Protein AF-A0A4Z0A922-F1 (afdb_monomer)

InterPro domains:
  IPR046341 SET domain superfamily [SSF82199] (10-261)
  IPR050600 SETD3/SETD6 methyltransferase [PTHR13271] (8-265)

Nearest PDB structures (foldseek):
  3smt-assembly1_A  TM=6.468E-01  e=1.170E-07  Homo sapiens
  6wk2-assembly1_A  TM=6.001E-01  e=6.896E-07  Homo sapiens
  6ict-assembly1_A  TM=5.843E-01  e=3.256E-06  Homo sapiens
  3n71-assembly1_A  TM=3.626E-01  e=1.901E-01  Mus musculus

Solvent-accessible surface area (backbone atoms only — not comparable to full-atom values): 19106 Å² total; per-residue (Å²): 133,85,57,68,48,60,48,72,37,78,74,49,71,42,56,47,88,65,32,52,28,46,75,65,45,40,78,80,56,70,67,57,95,54,102,77,46,80,74,69,51,20,66,40,47,51,38,50,50,43,51,48,36,49,54,95,60,92,56,72,21,82,38,93,85,51,12,76,57,57,49,71,51,76,80,62,50,85,76,25,55,59,49,42,54,56,26,46,78,68,74,66,45,51,75,64,48,52,52,52,64,72,69,47,54,70,73,47,50,53,54,40,52,53,53,50,51,49,52,53,51,44,48,55,52,46,61,67,48,44,78,78,47,63,77,77,49,96,58,54,72,61,32,47,45,54,62,57,78,58,56,90,64,93,52,83,65,58,66,52,67,39,50,46,49,58,55,52,72,60,59,59,36,81,32,84,73,45,89,53,63,85,80,42,19,39,28,38,46,67,79,61,70,74,46,46,77,27,94,70,83,42,39,35,46,80,48,65,78,85,77,66,94,80,87,71,80,63,96,79,69,60,90,58,41,46,37,31,26,23,65,40,70,46,57,68,94,60,84,61,22,27,62,88,62,53,58,26,52,62,53,33,28,58,49,62,40,44,66,80,92,74,54,72,64,38,57,75,70,48,72,47,63,39,26,46,77,45,40,69,62,50,50,55,54,39,67,74,38,99,56,27,69,59,52,52,50,50,32,38,76,71,63,57,37,58,98,91,35,77,47,66,44,69,58,72,69,77,79,74,84,125

Sequence (322 aa):
MFFIFKASITLFTLPAKAKINIKTLSLTYPSDSGKQALTLSATQLISLHLFLNRPSGEEPSPDPLFGPYISVLPRDFDSHPLTWFVRQELTLSTVMEHNLLRSMPHSVHSALSRIATRFHEDWRTVRKYMPVRVGSHETSTMARENARSHEPARDAGFPMGMAQRFSPFTLLRYDMTLTKSRGDNLSLCPVFDFANHAWTAPNMDPVNLESEGGRWRDPRGSRGELVCVSTMEGAKDEELFITYGAHANRTLFVEYGFINDVGEDDISSGVYPGEVDVHDVMEELIESCAVASWIKSTLEDEGYWGYDNTLRYVILLEAHRI

Secondary structure (DSSP, 8-state):
---EEPTT-EEEEE-GGGSEEHHHHHTTSPPPSSTT--PPPHHHHHHHHHHHH--SSSSPP--TTTHHHHHTS-S--TTSHHHHHHHHHTT---HHHHHHHHHS-HHHHHHHHHHHHHHHHHHHHHHHHHHHHTTTS---HHHHHHHHHTS--S-TTHHHHHHHHS-GGGT-EE-TT--S-GGG-EEE-TTGGGPEE-SS---EEEE-TTT-SSS---TTPPTT-EEEEESS-EETTPPPEE---S--HHHIIIIIS------HHHHHTT-S-PEEE-HHHHHHHHHTSTTHHHHHHHHHHTTSSSTT---EEE--------

Radius of gyration: 21.85 Å; Cα contacts (8 Å, |Δi|>4): 390; chains: 1; bounding box: 59×61×58 Å

Mean predicted aligned error: 10.47 Å

pLDDT: mean 76.9, std 16.89, range [33.47, 95.38]

Foldseek 3Di:
DWDKDFFFAFPDKFDLCLKQFCVNQCVVVPFDPDPDTLDAARLLSSLLVLLLQADLDQDFTPDPRCRVVSNPPDQFPVLALLLLVVCVVLVNHDPVSVVVLVPDDPLLNVVLVLVNVVLVVSVVSSVVVCVVPVVPDPRPPSSVVSSVVLDPDVDSCNVNSSCGRSLCLQQWAQQPLDPDPRRRRTIRGGPVSPAAADQPDQQKDWDDCPPDDDDDDPVPDDRRMTTMTTRGMDTPPDGGHDHSDLEAQSCCRSRNSGGDPADPCCVVVVVRQHKDQCQVVVLVVLVPDPCSVVVQVVCVVVVCDDDVHTDIDGPPPPPPDD

Structure (mmCIF, N/CA/C/O backbone):
data_AF-A0A4Z0A922-F1
#
_entry.id   AF-A0A4Z0A922-F1
#
loop_
_atom_site.group_PDB
_atom_site.id
_atom_site.type_symbol
_atom_site.label_atom_id
_atom_site.label_alt_id
_atom_site.label_comp_id
_atom_site.label_asym_id
_atom_site.label_entity_id
_atom_site.label_seq_id
_atom_site.pdbx_PDB_ins_code
_atom_site.Cartn_x
_atom_site.Cartn_y
_atom_site.Cartn_z
_atom_site.occupancy
_atom_site.B_iso_or_equiv
_atom_site.auth_seq_id
_atom_site.auth_comp_id
_atom_site.auth_asym_id
_atom_site.auth_atom_id
_atom_site.pdbx_PDB_model_num
ATOM 1 N N . MET A 1 1 ? 14.558 23.962 -26.224 1.00 50.75 1 MET A N 1
ATOM 2 C CA . MET A 1 1 ? 15.435 23.588 -25.097 1.00 50.75 1 MET A CA 1
ATOM 3 C C . MET A 1 1 ? 14.728 22.458 -24.377 1.00 50.75 1 MET A C 1
ATOM 5 O O . MET A 1 1 ? 13.695 22.712 -23.772 1.00 50.75 1 MET A O 1
ATOM 9 N N . PHE A 1 2 ? 15.173 21.217 -24.574 1.00 52.84 2 PHE A N 1
ATOM 10 C CA . PHE A 1 2 ? 14.602 20.075 -23.862 1.00 52.84 2 PHE A CA 1
ATOM 11 C C . PHE A 1 2 ? 15.087 20.158 -22.414 1.00 52.84 2 PHE A C 1
ATOM 13 O O . PHE A 1 2 ? 16.291 20.239 -22.174 1.00 52.84 2 PHE A O 1
ATOM 20 N N . PHE A 1 3 ? 14.159 20.254 -21.467 1.00 66.25 3 PHE A N 1
ATOM 21 C CA . PHE A 1 3 ? 14.489 20.125 -20.054 1.00 66.25 3 PHE A CA 1
ATOM 22 C C . PHE A 1 3 ? 14.706 18.638 -19.796 1.00 66.25 3 PHE A C 1
ATOM 24 O O . PHE A 1 3 ? 13.806 17.839 -20.034 1.00 66.25 3 PHE A O 1
ATOM 31 N N . ILE A 1 4 ? 15.917 18.284 -19.387 1.00 82.19 4 ILE A N 1
ATOM 32 C CA . ILE A 1 4 ? 16.328 16.912 -19.112 1.00 82.19 4 ILE A CA 1
ATOM 33 C C . ILE A 1 4 ? 16.932 16.905 -17.711 1.00 82.19 4 ILE A C 1
ATOM 35 O O . ILE A 1 4 ? 17.715 17.802 -17.375 1.00 82.19 4 ILE A O 1
ATOM 39 N N . PHE A 1 5 ? 16.562 15.925 -16.893 1.00 82.38 5 PHE A N 1
ATOM 40 C CA . PHE A 1 5 ? 17.215 15.683 -15.613 1.00 82.38 5 PHE A CA 1
ATOM 41 C C . PHE A 1 5 ? 18.218 14.540 -15.741 1.00 82.38 5 PHE A C 1
ATOM 43 O O . PHE A 1 5 ? 17.986 13.575 -16.457 1.00 82.38 5 PHE A O 1
ATOM 50 N N . LYS A 1 6 ? 19.356 14.659 -15.052 1.00 88.38 6 LYS A N 1
ATOM 51 C CA . LYS A 1 6 ? 20.409 13.634 -15.061 1.00 88.38 6 LYS A CA 1
ATOM 52 C C . LYS A 1 6 ? 20.083 12.511 -14.082 1.00 88.38 6 LYS A C 1
ATOM 54 O O . LYS A 1 6 ? 19.317 12.719 -13.146 1.00 88.38 6 LYS A O 1
ATOM 59 N N . ALA A 1 7 ? 20.739 11.366 -14.245 1.00 87.06 7 ALA A N 1
ATOM 60 C CA . ALA A 1 7 ? 20.758 10.324 -13.224 1.00 87.06 7 ALA A CA 1
ATOM 61 C C . ALA A 1 7 ? 21.398 10.822 -11.914 1.00 87.06 7 ALA A C 1
ATOM 63 O O . ALA A 1 7 ? 22.272 11.696 -11.922 1.00 87.06 7 ALA A O 1
ATOM 64 N N . SER A 1 8 ? 20.993 10.213 -10.799 1.00 87.38 8 SER A N 1
ATOM 65 C CA . SER A 1 8 ? 21.491 10.467 -9.444 1.00 87.38 8 SER A CA 1
ATOM 66 C C . SER A 1 8 ? 21.291 11.903 -8.951 1.00 87.38 8 SER A C 1
ATOM 68 O O . SER A 1 8 ? 22.071 12.388 -8.132 1.00 87.38 8 SER A O 1
ATOM 70 N N . ILE A 1 9 ? 20.268 12.609 -9.438 1.00 90.19 9 ILE A N 1
ATOM 71 C CA . ILE A 1 9 ? 19.879 13.898 -8.857 1.00 90.19 9 ILE A CA 1
ATOM 72 C C . ILE A 1 9 ? 18.783 13.690 -7.819 1.00 90.19 9 ILE A C 1
ATOM 74 O O . ILE A 1 9 ? 17.920 12.833 -7.990 1.00 90.19 9 ILE A O 1
ATOM 78 N N . THR A 1 10 ? 18.777 14.501 -6.764 1.00 91.56 10 THR A N 1
ATOM 79 C CA . THR A 1 10 ? 17.633 14.566 -5.850 1.00 91.56 10 THR A CA 1
ATOM 80 C C . THR A 1 10 ? 16.425 15.121 -6.593 1.00 91.56 10 THR A C 1
ATOM 82 O O . THR A 1 10 ? 16.456 16.259 -7.063 1.00 91.56 10 THR A O 1
ATOM 85 N N . LEU A 1 11 ? 15.367 14.318 -6.676 1.00 91.44 11 LEU A N 1
ATOM 86 C CA . LEU A 1 11 ? 14.082 14.720 -7.238 1.00 91.44 11 LEU A CA 1
ATOM 87 C C . LEU A 1 11 ? 13.274 15.475 -6.182 1.00 91.44 11 LEU A C 1
ATOM 89 O O . LEU A 1 11 ? 12.810 16.587 -6.424 1.00 91.44 11 LEU A O 1
ATOM 93 N N . PHE A 1 12 ? 13.168 14.903 -4.981 1.00 92.38 12 PHE A N 1
ATOM 94 C CA . PHE A 1 12 ? 12.571 15.559 -3.823 1.00 92.38 12 PHE A CA 1
ATOM 95 C C . PHE A 1 12 ? 13.031 14.922 -2.507 1.00 92.38 12 PHE A C 1
ATOM 97 O O . PHE A 1 12 ? 13.526 13.793 -2.470 1.00 92.38 12 PHE A O 1
ATOM 104 N N . THR A 1 13 ? 12.805 15.653 -1.416 1.00 91.62 13 THR A N 1
ATOM 105 C CA . THR A 1 13 ? 12.991 15.175 -0.044 1.00 91.62 13 THR A CA 1
ATOM 106 C C . THR A 1 13 ? 11.686 15.343 0.720 1.00 91.62 13 THR A C 1
ATOM 108 O O . THR A 1 13 ? 11.141 16.445 0.789 1.00 91.62 13 THR A O 1
ATOM 111 N N . LEU A 1 14 ? 11.196 14.257 1.313 1.00 90.12 14 LEU A N 1
ATOM 112 C CA . LEU A 1 14 ? 10.033 14.243 2.190 1.00 90.12 14 LEU A CA 1
ATOM 113 C C . LEU A 1 14 ? 10.493 14.270 3.661 1.00 90.12 14 LEU A C 1
ATOM 115 O O . LEU A 1 14 ? 11.110 13.306 4.134 1.00 90.12 14 LEU A O 1
ATOM 119 N N . PRO A 1 15 ? 10.175 15.339 4.416 1.00 90.94 15 PRO A N 1
ATOM 120 C CA . PRO A 1 15 ? 10.526 15.435 5.827 1.00 90.94 15 PRO A CA 1
ATOM 121 C C . PRO A 1 15 ? 9.906 14.312 6.665 1.00 90.94 15 PRO A C 1
ATOM 123 O O . PRO A 1 15 ? 8.740 13.970 6.476 1.00 90.94 15 PRO A O 1
ATOM 126 N N . ALA A 1 16 ? 10.621 13.816 7.680 1.00 87.81 16 ALA A N 1
ATOM 127 C CA . ALA A 1 16 ? 10.126 12.750 8.564 1.00 87.81 16 ALA A CA 1
ATOM 128 C C . ALA A 1 16 ? 8.748 13.062 9.187 1.00 87.81 16 ALA A C 1
ATOM 130 O O . ALA A 1 16 ? 7.882 12.196 9.275 1.00 87.81 16 ALA A O 1
ATOM 131 N N . LYS A 1 17 ? 8.525 14.326 9.574 1.00 90.50 17 LYS A N 1
ATOM 132 C CA . LYS A 1 17 ? 7.263 14.814 10.161 1.00 90.50 17 LYS A CA 1
ATOM 133 C C . LYS A 1 17 ? 6.077 14.844 9.188 1.00 90.50 17 LYS A C 1
ATOM 135 O O . LYS A 1 17 ? 4.950 14.999 9.637 1.00 90.50 17 LYS A O 1
ATOM 140 N N . ALA A 1 18 ? 6.336 14.761 7.883 1.00 91.50 18 ALA A N 1
ATOM 141 C CA . ALA A 1 18 ? 5.302 14.750 6.853 1.00 91.50 18 ALA A CA 1
ATOM 142 C C . ALA A 1 18 ? 4.788 13.331 6.557 1.00 91.50 18 ALA A C 1
ATOM 144 O O . ALA A 1 18 ? 3.763 13.188 5.903 1.00 91.50 18 ALA A O 1
ATOM 145 N N . LYS A 1 19 ? 5.465 12.286 7.048 1.00 91.00 19 LYS A N 1
ATOM 146 C CA . LYS A 1 19 ? 5.016 10.895 6.924 1.00 91.00 19 LYS A CA 1
ATOM 147 C C . LYS A 1 19 ? 3.875 10.604 7.904 1.00 91.00 19 LYS A C 1
ATOM 149 O O . LYS A 1 19 ? 3.930 11.021 9.064 1.00 91.00 19 LYS A O 1
ATOM 154 N N . ILE A 1 20 ? 2.881 9.831 7.480 1.00 91.88 20 ILE A N 1
ATOM 155 C CA . ILE A 1 20 ? 1.814 9.338 8.363 1.00 91.88 20 ILE A CA 1
ATOM 156 C C . ILE A 1 20 ? 2.205 7.944 8.837 1.00 91.88 20 ILE A C 1
ATOM 158 O O . ILE A 1 20 ? 2.184 6.997 8.058 1.00 91.88 20 ILE A O 1
ATOM 162 N N . ASN A 1 21 ? 2.577 7.809 10.106 1.00 89.44 21 ASN A N 1
ATOM 163 C CA . ASN A 1 21 ? 2.989 6.536 10.686 1.00 89.44 21 ASN A CA 1
ATOM 164 C C . ASN A 1 21 ? 2.708 6.470 12.181 1.00 89.44 21 ASN A C 1
ATOM 166 O O . ASN A 1 21 ? 2.227 7.424 12.792 1.00 89.44 21 ASN A O 1
ATOM 170 N N . ILE A 1 22 ? 3.051 5.340 12.798 1.00 87.12 22 ILE A N 1
ATOM 171 C CA . ILE A 1 22 ? 2.809 5.141 14.226 1.00 87.12 22 ILE A CA 1
ATOM 172 C C . ILE A 1 22 ? 3.494 6.197 15.105 1.00 87.12 22 ILE A C 1
ATOM 174 O O . ILE A 1 22 ? 2.955 6.555 16.146 1.00 87.12 22 ILE A O 1
ATOM 178 N N . LYS A 1 23 ? 4.661 6.732 14.712 1.00 86.38 23 LYS A N 1
ATOM 179 C CA . LYS A 1 23 ? 5.352 7.772 15.492 1.00 86.38 23 LYS A CA 1
ATOM 180 C C . LYS A 1 23 ? 4.615 9.104 15.380 1.00 86.38 23 LYS A C 1
ATOM 182 O O . LYS A 1 23 ? 4.316 9.697 16.414 1.00 86.38 23 LYS A O 1
ATOM 187 N N . THR A 1 24 ? 4.291 9.548 14.165 1.00 89.00 24 THR A N 1
ATOM 188 C CA . THR A 1 24 ? 3.617 10.839 13.950 1.00 89.00 24 THR A CA 1
ATOM 189 C C . THR A 1 24 ? 2.188 10.844 14.487 1.00 89.00 24 THR A C 1
ATOM 191 O O . THR A 1 24 ? 1.772 11.835 15.079 1.00 89.00 24 THR A O 1
ATOM 194 N N . LEU A 1 25 ? 1.476 9.717 14.397 1.00 88.50 25 LEU A N 1
ATOM 195 C CA . LEU A 1 25 ? 0.109 9.585 14.905 1.00 88.50 25 LEU A CA 1
ATOM 196 C C . LEU A 1 25 ? 0.024 9.326 16.415 1.00 88.50 25 LEU A C 1
ATOM 198 O O . LEU A 1 25 ? -0.963 9.713 17.034 1.00 88.50 25 LEU A O 1
ATOM 202 N N . SER A 1 26 ? 1.038 8.721 17.046 1.00 84.31 26 SER A N 1
ATOM 203 C CA . SER A 1 26 ? 0.994 8.431 18.495 1.00 84.31 26 SER A CA 1
ATOM 204 C C . SER A 1 26 ? 0.806 9.666 19.385 1.00 84.31 26 SER A C 1
ATOM 206 O O . SER A 1 26 ? 0.296 9.544 20.496 1.00 84.31 26 SER A O 1
ATOM 208 N N . LEU A 1 27 ? 1.176 10.855 18.895 1.00 81.06 27 LEU A N 1
ATOM 209 C CA . LEU A 1 27 ? 0.954 12.125 19.592 1.00 81.06 27 LEU A CA 1
ATOM 210 C C . LEU A 1 27 ? -0.528 12.526 19.619 1.00 81.06 27 LEU A C 1
ATOM 212 O O . LEU A 1 27 ? -0.979 13.164 20.565 1.00 81.06 27 LEU A O 1
ATOM 216 N N . THR A 1 28 ? -1.279 12.143 18.586 1.00 81.81 28 THR A N 1
ATOM 217 C CA . THR A 1 28 ? -2.712 12.427 18.430 1.00 81.81 28 THR A CA 1
ATOM 218 C C . THR A 1 28 ? -3.579 11.352 19.084 1.00 81.81 28 THR A C 1
ATOM 220 O O . THR A 1 28 ? -4.680 11.641 19.548 1.00 81.81 28 THR A O 1
ATOM 223 N N . TYR A 1 29 ? -3.078 10.116 19.148 1.00 83.62 29 TYR A N 1
ATOM 224 C CA . TYR A 1 29 ? -3.780 8.958 19.700 1.00 83.62 29 TYR A CA 1
ATOM 225 C C . TYR A 1 29 ? -2.968 8.346 20.851 1.00 83.62 29 TYR A C 1
ATOM 227 O O . TYR A 1 29 ? -2.308 7.320 20.663 1.00 83.62 29 TYR A O 1
ATOM 235 N N . PRO A 1 30 ? -2.970 8.968 22.044 1.00 68.88 30 PRO A N 1
ATOM 236 C CA . PRO A 1 30 ? -2.149 8.501 23.149 1.00 68.88 30 PRO A CA 1
ATOM 237 C C . PRO A 1 30 ? -2.574 7.098 23.597 1.00 68.88 30 PRO A C 1
ATOM 239 O O . PRO A 1 30 ? -3.757 6.830 23.839 1.00 68.88 30 PRO A O 1
ATOM 242 N N . SER A 1 31 ? -1.595 6.206 23.748 1.00 66.94 31 SER A N 1
ATOM 243 C CA . SER A 1 31 ? -1.758 4.930 24.452 1.00 66.94 31 SER A CA 1
ATOM 244 C C . SER A 1 31 ? -1.852 5.190 25.955 1.00 66.94 31 SER A C 1
ATOM 246 O O . SER A 1 31 ? -1.079 5.986 26.487 1.00 66.94 31 SER A O 1
ATOM 248 N N . ASP A 1 32 ? -2.770 4.525 26.663 1.00 61.88 32 ASP A N 1
ATOM 249 C CA . ASP A 1 32 ? -2.756 4.591 28.129 1.00 61.88 32 ASP A CA 1
ATOM 250 C C . ASP A 1 32 ? -1.482 3.954 28.681 1.00 61.88 32 ASP A C 1
ATOM 252 O O . ASP A 1 32 ? -1.000 2.939 28.191 1.00 61.88 32 ASP A O 1
ATOM 256 N N . SER A 1 33 ? -0.975 4.506 29.774 1.00 57.06 33 SER A N 1
ATOM 257 C CA . SER A 1 33 ? 0.056 3.882 30.607 1.00 57.06 33 SER A CA 1
ATOM 258 C C . SER A 1 33 ? -0.531 2.888 31.630 1.00 57.06 33 SER A C 1
ATOM 260 O O . SER A 1 33 ? 0.177 2.395 32.507 1.00 57.06 33 SER A O 1
ATOM 262 N N . GLY A 1 34 ? -1.834 2.591 31.538 1.00 56.88 34 GLY A N 1
ATOM 263 C CA . GLY A 1 34 ? -2.571 1.686 32.422 1.00 56.88 34 GLY A CA 1
ATOM 264 C C . GLY A 1 34 ? -2.557 0.213 31.987 1.00 56.88 34 GLY A C 1
ATOM 265 O O . GLY A 1 34 ? -2.239 -0.130 30.853 1.00 56.88 34 GLY A O 1
ATOM 266 N N . LYS A 1 35 ? -2.976 -0.678 32.898 1.00 49.50 35 LYS A N 1
ATOM 267 C CA . LYS A 1 35 ? -2.903 -2.152 32.774 1.00 49.50 35 LYS A CA 1
ATOM 268 C C . LYS A 1 35 ? -3.754 -2.790 31.648 1.00 49.50 35 LYS A C 1
ATOM 270 O O . LYS A 1 35 ? -3.734 -4.008 31.524 1.00 49.50 35 LYS A O 1
ATOM 275 N N . GLN A 1 36 ? -4.489 -2.010 30.847 1.00 53.50 36 GLN A N 1
ATOM 276 C CA . GLN A 1 36 ? -5.279 -2.479 29.689 1.00 53.50 36 GLN A CA 1
ATOM 277 C C . GLN A 1 36 ? -5.274 -1.467 28.527 1.00 53.50 36 GLN A C 1
ATOM 279 O O . GLN A 1 36 ? -6.307 -1.181 27.921 1.00 53.50 36 GLN A O 1
ATOM 284 N N . ALA A 1 37 ? -4.123 -0.873 28.220 1.00 60.69 37 ALA A N 1
ATOM 285 C CA . ALA A 1 37 ? -4.016 -0.017 27.048 1.00 60.69 37 ALA A CA 1
ATOM 286 C C . ALA A 1 37 ? -4.161 -0.851 25.768 1.00 60.69 37 ALA A C 1
ATOM 288 O O . ALA A 1 37 ? -3.295 -1.659 25.445 1.00 60.69 37 ALA A O 1
ATOM 289 N N . LEU A 1 38 ? -5.262 -0.659 25.037 1.00 65.69 38 LEU A N 1
ATOM 290 C CA . LEU A 1 38 ? -5.378 -1.153 23.668 1.00 65.69 38 LEU A CA 1
ATOM 291 C C . LEU A 1 38 ? -4.380 -0.376 22.805 1.00 65.69 38 LEU A C 1
ATOM 293 O O . LEU A 1 38 ? -4.625 0.776 22.446 1.00 65.69 38 LEU A O 1
ATOM 297 N N . THR A 1 39 ? -3.238 -0.991 22.519 1.00 81.94 39 THR A N 1
ATOM 298 C CA . THR A 1 39 ? -2.238 -0.465 21.592 1.00 81.94 39 THR A CA 1
ATOM 299 C C . THR A 1 39 ? -2.613 -0.881 20.178 1.00 81.94 39 THR A C 1
ATOM 301 O O . THR A 1 39 ? -2.658 -2.075 19.884 1.00 81.94 39 THR A O 1
ATOM 304 N N . LEU A 1 40 ? -2.901 0.095 19.319 1.00 86.12 40 LEU A N 1
ATOM 305 C CA . LEU A 1 40 ? -3.141 -0.154 17.900 1.00 86.12 40 LEU A CA 1
ATOM 306 C C . LEU A 1 40 ? -1.811 -0.380 17.173 1.00 86.12 40 LEU A C 1
ATOM 308 O O . LEU A 1 40 ? -0.837 0.324 17.451 1.00 86.12 40 LEU A O 1
ATOM 312 N N . SER A 1 41 ? -1.794 -1.321 16.229 1.00 86.56 41 SER A N 1
ATOM 313 C CA . SER A 1 41 ? -0.683 -1.467 15.279 1.00 86.56 41 SER A CA 1
ATOM 314 C C . SER A 1 41 ? -0.587 -0.255 14.347 1.00 86.56 41 SER A C 1
ATOM 316 O O . SER A 1 41 ? -1.533 0.533 14.237 1.00 86.56 41 SER A O 1
ATOM 318 N N . ALA A 1 42 ? 0.528 -0.110 13.625 1.00 85.38 42 ALA A N 1
ATOM 319 C CA . ALA A 1 42 ? 0.681 0.948 12.624 1.00 85.38 42 ALA A CA 1
ATOM 320 C C . ALA A 1 42 ? -0.463 0.948 11.591 1.00 85.38 42 ALA A C 1
ATOM 322 O O . ALA A 1 42 ? -1.081 1.990 11.370 1.00 85.38 42 ALA A O 1
ATOM 323 N N . T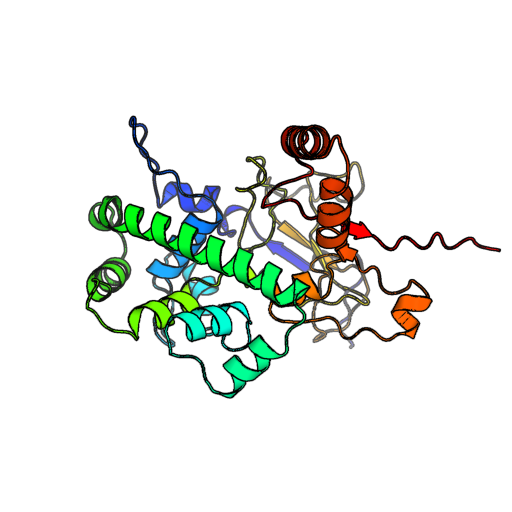HR A 1 43 ? -0.810 -0.217 11.027 1.00 85.62 43 THR A N 1
ATOM 324 C CA . THR A 1 43 ? -1.934 -0.368 10.083 1.00 85.62 43 THR A CA 1
ATOM 325 C C . THR A 1 43 ? -3.250 0.098 10.694 1.00 85.62 43 THR A C 1
ATOM 327 O O . THR A 1 43 ? -3.966 0.898 10.091 1.00 85.62 43 THR A O 1
ATOM 330 N N . GLN A 1 44 ? -3.569 -0.369 11.903 1.00 87.31 44 GLN A N 1
ATOM 331 C CA . GLN A 1 44 ? -4.815 -0.031 12.591 1.00 87.31 44 GLN A CA 1
ATOM 332 C C . GLN A 1 44 ? -4.896 1.466 12.903 1.00 87.31 44 GLN A C 1
ATOM 334 O O . GLN A 1 44 ? -5.946 2.082 12.723 1.00 87.31 44 GLN A O 1
ATOM 339 N N . LEU A 1 45 ? -3.786 2.063 13.342 1.00 87.50 45 LEU A N 1
ATOM 340 C CA . LEU A 1 45 ? -3.723 3.470 13.713 1.00 87.50 45 LEU A CA 1
ATOM 341 C C . LEU A 1 45 ? -3.830 4.399 12.498 1.00 87.50 45 LEU A C 1
ATOM 343 O O . LEU A 1 45 ? -4.586 5.369 12.536 1.00 87.50 45 LEU A O 1
ATOM 347 N N . ILE A 1 46 ? -3.117 4.088 11.412 1.00 88.62 46 ILE A N 1
ATOM 348 C CA . ILE A 1 46 ? -3.216 4.834 10.151 1.00 88.62 46 ILE A CA 1
ATOM 349 C C . ILE A 1 46 ? -4.633 4.711 9.586 1.00 88.62 46 ILE A C 1
ATOM 351 O O . ILE A 1 46 ? -5.233 5.717 9.213 1.00 88.62 46 ILE A O 1
ATOM 355 N N . SER A 1 47 ? -5.207 3.505 9.593 1.00 86.38 47 SER A N 1
ATOM 356 C CA . SER A 1 47 ? -6.572 3.277 9.104 1.00 86.38 47 SER A CA 1
ATOM 357 C C . SER A 1 47 ? -7.611 4.039 9.927 1.00 86.38 47 SER A C 1
ATOM 359 O O . SER A 1 47 ? -8.490 4.681 9.357 1.00 86.38 47 SER A O 1
ATOM 361 N N . LEU A 1 48 ? -7.480 4.050 11.260 1.00 86.38 48 LEU A N 1
ATOM 362 C CA . LEU A 1 48 ? -8.310 4.872 12.143 1.00 86.38 48 LEU A CA 1
ATOM 363 C C . LEU A 1 48 ? -8.198 6.361 11.792 1.00 86.38 48 LEU A C 1
ATOM 365 O O . LEU A 1 48 ? -9.210 7.054 11.696 1.00 86.38 48 LEU A O 1
ATOM 369 N N . HIS A 1 49 ? -6.975 6.854 11.608 1.00 88.88 49 HIS A N 1
ATOM 370 C CA . HIS A 1 49 ? -6.733 8.259 11.312 1.00 88.88 49 HIS A CA 1
ATOM 371 C C . HIS A 1 49 ? -7.348 8.684 9.977 1.00 88.88 49 HIS A C 1
ATOM 373 O O . HIS A 1 49 ? -8.062 9.686 9.922 1.00 88.88 49 HIS A O 1
ATOM 379 N N . LEU A 1 50 ? -7.137 7.890 8.923 1.00 87.62 50 LEU A N 1
ATOM 380 C CA . LEU A 1 50 ? -7.771 8.115 7.628 1.00 87.62 50 LEU A CA 1
ATOM 381 C C . LEU A 1 50 ? -9.290 8.050 7.744 1.00 87.62 50 LEU A C 1
ATOM 383 O O . LEU A 1 50 ? -9.970 8.935 7.245 1.00 87.62 50 LEU A O 1
ATOM 387 N N . PHE A 1 51 ? -9.838 7.061 8.447 1.00 83.94 51 PHE A N 1
ATOM 388 C CA . PHE A 1 51 ? -11.281 6.941 8.614 1.00 83.94 51 PHE A CA 1
ATOM 389 C C . PHE A 1 51 ? -11.913 8.188 9.251 1.00 83.94 51 PHE A C 1
ATOM 391 O O . PHE A 1 51 ? -12.945 8.664 8.782 1.00 83.94 51 PHE A O 1
ATOM 398 N N . LEU A 1 52 ? -11.291 8.737 10.298 1.00 83.94 52 LEU A N 1
ATOM 399 C CA . LEU A 1 52 ? -11.812 9.909 11.006 1.00 83.94 52 LEU A CA 1
ATOM 400 C C . LEU A 1 52 ? -11.723 11.194 10.178 1.00 83.94 52 LEU A C 1
ATOM 402 O O . LEU A 1 52 ? -12.609 12.045 10.271 1.00 83.94 52 LEU A O 1
ATOM 406 N N . ASN A 1 53 ? -10.662 11.327 9.384 1.00 86.62 53 ASN A N 1
ATOM 407 C CA . ASN A 1 53 ? -10.311 12.569 8.705 1.00 86.62 53 ASN A CA 1
ATOM 408 C C . ASN A 1 53 ? -10.608 12.573 7.205 1.00 86.62 53 ASN A C 1
ATOM 410 O O . ASN A 1 53 ? -10.444 13.599 6.549 1.00 86.62 53 ASN A O 1
ATOM 414 N N . ARG A 1 54 ? -11.023 11.455 6.622 1.00 85.69 54 ARG A N 1
ATOM 415 C CA . ARG A 1 54 ? -11.336 11.389 5.200 1.00 85.69 54 ARG A CA 1
ATOM 416 C C . ARG A 1 54 ? -12.786 11.803 4.955 1.00 85.69 54 ARG A C 1
ATOM 418 O O . ARG A 1 54 ? -13.686 11.167 5.507 1.00 85.69 54 ARG A O 1
ATOM 425 N N . PRO A 1 55 ? -13.041 12.835 4.136 1.00 82.00 55 PRO A N 1
ATOM 426 C CA . PRO A 1 55 ? -14.393 13.309 3.879 1.00 82.00 55 PRO A CA 1
ATOM 427 C C . PRO A 1 55 ? -15.153 12.352 2.957 1.00 82.00 55 PRO A C 1
ATOM 429 O O . PRO A 1 55 ? -14.563 11.622 2.161 1.00 82.00 55 PRO A O 1
ATOM 432 N N . SER A 1 56 ? -16.481 12.369 3.078 1.00 75.62 56 SER A N 1
ATOM 433 C CA . SER A 1 56 ? -17.395 11.508 2.314 1.00 75.62 56 SER A CA 1
ATOM 434 C C . SER A 1 56 ? -17.565 11.897 0.849 1.00 75.62 56 SER A C 1
ATOM 436 O O . SER A 1 56 ? -18.085 11.097 0.082 1.00 75.62 56 SER A O 1
ATOM 438 N N . GLY A 1 57 ? -17.173 13.113 0.481 1.00 79.94 57 GLY A N 1
ATOM 439 C CA . GLY A 1 57 ? -17.281 13.636 -0.876 1.00 79.94 57 GLY A CA 1
ATOM 440 C C . GLY A 1 57 ? -16.028 14.406 -1.271 1.00 79.94 57 GLY A C 1
ATOM 441 O O . GLY A 1 57 ? -14.950 14.172 -0.720 1.00 79.94 57 GLY A O 1
ATOM 442 N N . GLU A 1 58 ? -16.201 15.355 -2.187 1.00 83.44 58 GLU A N 1
ATOM 443 C CA . GLU A 1 58 ? -15.119 16.162 -2.773 1.00 83.44 58 GLU A CA 1
ATOM 444 C C . GLU A 1 58 ? -14.560 17.245 -1.846 1.00 83.44 58 GLU A C 1
ATOM 446 O O . GLU A 1 58 ? -13.597 17.928 -2.187 1.00 83.44 58 GLU A O 1
ATOM 451 N N . GLU A 1 59 ? -15.137 17.394 -0.655 1.00 88.56 59 GLU A N 1
ATOM 452 C CA . GLU A 1 59 ? -14.636 18.337 0.335 1.00 88.56 59 GLU A CA 1
ATOM 453 C C . GLU A 1 59 ? -13.182 18.016 0.729 1.00 88.56 59 GLU A C 1
ATOM 455 O O . GLU A 1 59 ? -12.760 16.849 0.700 1.00 88.56 59 GLU A O 1
ATOM 460 N N . PRO A 1 60 ? -12.396 19.033 1.117 1.00 91.06 60 PRO A N 1
ATOM 461 C CA . PRO A 1 60 ? -11.069 18.819 1.665 1.00 91.06 60 PRO A CA 1
ATOM 462 C C . PRO A 1 60 ? -11.156 18.143 3.038 1.00 91.06 60 PRO A C 1
ATOM 464 O O . PRO A 1 60 ? -12.094 18.336 3.813 1.00 91.06 60 PRO A O 1
ATOM 467 N N . SER A 1 61 ? -10.148 17.336 3.352 1.00 90.38 61 SER A N 1
ATOM 468 C CA . SER A 1 61 ? -10.004 16.718 4.665 1.00 90.38 61 SER A CA 1
ATOM 469 C C . SER A 1 61 ? -9.840 17.791 5.750 1.00 90.38 61 SER A C 1
ATOM 471 O O . SER A 1 61 ? -9.032 18.707 5.577 1.00 90.38 61 SER A O 1
ATOM 473 N N . PRO A 1 62 ? -10.552 17.672 6.888 1.00 86.94 62 PRO A N 1
ATOM 474 C CA . PRO A 1 62 ? -10.412 18.584 8.018 1.00 86.94 62 PRO A CA 1
ATOM 475 C C . PRO A 1 62 ? -9.130 18.356 8.833 1.00 86.94 62 PRO A C 1
ATOM 477 O O . PRO A 1 62 ? -8.945 19.035 9.844 1.00 86.94 62 PRO A O 1
ATOM 480 N N . ASP A 1 63 ? -8.276 17.392 8.464 1.00 90.69 63 ASP A N 1
ATOM 481 C CA . ASP A 1 63 ? -7.046 17.148 9.211 1.00 90.69 63 ASP A CA 1
ATOM 482 C C . ASP A 1 63 ? -6.081 18.340 9.079 1.00 90.69 63 ASP A C 1
ATOM 484 O O . ASP A 1 63 ? -5.726 18.724 7.961 1.00 90.69 63 ASP A O 1
ATOM 488 N N . PRO A 1 64 ? -5.618 18.931 10.193 1.00 89.31 64 PRO A N 1
ATOM 489 C CA . PRO A 1 64 ? -4.802 20.140 10.145 1.00 89.31 64 PRO A CA 1
ATOM 490 C C . PRO A 1 64 ? -3.390 19.904 9.598 1.00 89.31 64 PRO A C 1
ATOM 492 O O . PRO A 1 64 ? -2.749 20.858 9.158 1.00 89.31 64 PRO A O 1
ATOM 495 N N . LEU A 1 65 ? -2.879 18.670 9.657 1.00 90.44 65 LEU A N 1
ATOM 496 C CA . LEU A 1 65 ? -1.493 18.355 9.316 1.00 90.44 65 LEU A CA 1
ATOM 497 C C . LEU A 1 65 ? -1.382 17.602 7.989 1.00 90.44 65 LEU A C 1
ATOM 499 O O . LEU A 1 65 ? -0.541 17.925 7.153 1.00 90.44 65 LEU A O 1
ATOM 503 N N . PHE A 1 66 ? -2.241 16.611 7.796 1.00 93.25 66 PHE A N 1
ATOM 504 C CA . PHE A 1 66 ? -2.246 15.695 6.664 1.00 93.25 66 PHE A CA 1
ATOM 505 C C . PHE A 1 66 ? -3.420 15.932 5.712 1.00 93.25 66 PHE A C 1
ATOM 507 O O . PHE A 1 66 ? -3.531 15.238 4.701 1.00 93.25 66 PHE A O 1
ATOM 514 N N . GLY A 1 67 ? -4.268 16.929 5.988 1.00 93.50 67 GLY A N 1
ATOM 515 C CA . GLY A 1 67 ? -5.467 17.229 5.209 1.00 93.50 67 GLY A CA 1
ATOM 516 C C . GLY A 1 67 ? -5.221 17.332 3.702 1.00 93.50 67 GLY A C 1
ATOM 517 O O . GLY A 1 67 ? -5.921 16.652 2.946 1.00 93.50 67 GLY A O 1
ATOM 518 N N . PRO A 1 68 ? -4.203 18.081 3.229 1.00 94.81 68 PRO A N 1
ATOM 519 C CA . PRO A 1 68 ? -3.896 18.162 1.804 1.00 94.81 68 PRO A CA 1
ATOM 520 C C . PRO A 1 68 ? -3.627 16.798 1.163 1.00 94.81 68 PRO A C 1
ATOM 522 O O . PRO A 1 68 ? -4.175 16.521 0.104 1.00 94.81 68 PRO A O 1
ATOM 525 N N . TYR A 1 69 ? -2.853 15.928 1.820 1.00 93.56 69 TYR A N 1
ATOM 526 C CA . TYR A 1 69 ? -2.556 14.585 1.317 1.00 93.56 69 TYR A CA 1
ATOM 527 C C . TYR A 1 69 ? -3.790 13.676 1.351 1.00 93.56 69 TYR A C 1
ATOM 529 O O . TYR A 1 69 ? -4.111 13.047 0.351 1.00 93.56 69 TYR A O 1
ATOM 537 N N . ILE A 1 70 ? -4.539 13.657 2.458 1.00 91.38 70 ILE A N 1
ATOM 538 C CA . ILE A 1 70 ? -5.755 12.836 2.591 1.00 91.38 70 ILE A CA 1
ATOM 539 C C . ILE A 1 70 ? -6.802 13.216 1.531 1.00 91.38 70 ILE A C 1
ATOM 541 O O . ILE A 1 70 ? -7.516 12.349 1.028 1.00 91.38 70 ILE A O 1
ATOM 545 N N . SER A 1 71 ? -6.883 14.502 1.173 1.00 91.75 71 SER A N 1
ATOM 546 C CA . SER A 1 71 ? -7.854 15.024 0.199 1.00 91.75 71 SER A CA 1
ATOM 547 C C . SER A 1 71 ? -7.619 14.533 -1.229 1.00 91.75 71 SER A C 1
ATOM 549 O O . SER A 1 71 ? -8.565 14.490 -2.011 1.00 91.75 71 SER A O 1
ATOM 551 N N . VAL A 1 72 ? -6.379 14.171 -1.568 1.00 91.38 72 VAL A N 1
ATOM 552 C CA . VAL A 1 72 ? -5.993 13.726 -2.917 1.00 91.38 72 VAL A CA 1
ATOM 553 C C . VAL A 1 72 ? -5.871 12.201 -3.036 1.00 91.38 72 VAL A C 1
ATOM 555 O O . VAL A 1 72 ? -5.514 11.699 -4.097 1.00 91.38 72 VAL A O 1
ATOM 558 N N . LEU A 1 73 ? -6.172 11.447 -1.972 1.00 88.62 73 LEU A N 1
ATOM 559 C CA . LEU A 1 73 ? -6.174 9.983 -2.021 1.00 88.62 73 LEU A CA 1
ATOM 560 C C . LEU A 1 73 ? -7.341 9.434 -2.871 1.00 88.62 73 LEU A C 1
ATOM 562 O O . LEU A 1 73 ? -8.461 9.952 -2.750 1.00 88.62 73 LEU A O 1
ATOM 566 N N . PRO A 1 74 ? -7.137 8.339 -3.639 1.00 86.31 74 PRO A N 1
ATOM 567 C CA . PRO A 1 74 ? -8.160 7.745 -4.511 1.00 86.31 74 PRO A CA 1
ATOM 568 C C . PRO A 1 74 ? -9.455 7.427 -3.770 1.00 86.31 74 PRO A C 1
ATOM 570 O O . PRO A 1 74 ? -9.418 6.651 -2.819 1.00 86.31 74 PRO A O 1
ATOM 573 N N . ARG A 1 75 ? -10.584 8.033 -4.170 1.00 80.75 75 ARG A N 1
ATOM 574 C CA . ARG A 1 75 ? -11.879 8.018 -3.447 1.00 80.75 75 ARG A CA 1
ATOM 575 C C . ARG A 1 75 ? -12.501 6.637 -3.303 1.00 80.75 75 ARG A C 1
ATOM 577 O O . ARG A 1 75 ? -13.080 6.344 -2.258 1.00 80.75 75 ARG A O 1
ATOM 584 N N . ASP A 1 76 ? -12.307 5.801 -4.302 1.00 79.38 76 ASP A N 1
ATOM 585 C CA . ASP A 1 76 ? -12.759 4.427 -4.330 1.00 79.38 76 ASP A CA 1
ATOM 586 C C . ASP A 1 76 ? -11.600 3.485 -4.675 1.00 79.38 76 ASP A C 1
ATOM 588 O O . ASP A 1 76 ? -10.541 3.893 -5.152 1.00 79.38 76 ASP A O 1
ATOM 592 N N . PHE A 1 77 ? -11.816 2.212 -4.366 1.00 83.62 77 PHE A N 1
ATOM 593 C CA . PHE A 1 77 ? -10.917 1.109 -4.694 1.00 83.62 77 PHE A CA 1
ATOM 594 C C . PHE A 1 77 ? -11.734 0.016 -5.379 1.00 83.62 77 PHE A C 1
ATOM 596 O O . PHE A 1 77 ? -11.598 -1.171 -5.082 1.00 83.62 77 PHE A O 1
ATOM 603 N N . ASP A 1 78 ? -12.655 0.423 -6.250 1.00 84.69 78 ASP A N 1
ATOM 604 C CA . ASP A 1 78 ? -13.648 -0.460 -6.860 1.00 84.69 78 ASP A CA 1
ATOM 605 C C . ASP A 1 78 ? -13.032 -1.447 -7.858 1.00 84.69 78 ASP A C 1
ATOM 607 O O . ASP A 1 78 ? -13.668 -2.433 -8.209 1.00 84.69 78 ASP A O 1
ATOM 611 N N . SER A 1 79 ? -11.786 -1.228 -8.278 1.00 86.81 79 SER A N 1
ATOM 612 C CA . SER A 1 79 ? -10.986 -2.181 -9.053 1.00 86.81 79 SER A CA 1
ATOM 613 C C . SER A 1 79 ? -10.184 -3.162 -8.190 1.00 86.81 79 SER A C 1
ATOM 615 O O . SER A 1 79 ? -9.606 -4.104 -8.726 1.00 86.81 79 SER A O 1
ATOM 617 N N . HIS A 1 80 ? -10.118 -2.962 -6.871 1.00 89.94 80 HIS A N 1
ATOM 618 C CA . HIS A 1 80 ? -9.292 -3.787 -5.998 1.00 89.94 80 HIS A CA 1
ATOM 619 C C . HIS A 1 80 ? -10.030 -5.077 -5.594 1.00 89.94 80 HIS A C 1
ATOM 621 O O . HIS A 1 80 ? -11.168 -5.005 -5.115 1.00 89.94 80 HIS A O 1
ATOM 627 N N . PRO A 1 81 ? -9.402 -6.266 -5.680 1.00 92.00 81 PRO A N 1
ATOM 628 C CA . PRO A 1 81 ? -10.085 -7.535 -5.422 1.00 92.00 81 PRO A CA 1
ATOM 629 C C . PRO A 1 81 ? -10.575 -7.693 -3.981 1.00 92.00 81 PRO A C 1
ATOM 631 O O . PRO A 1 81 ? -11.594 -8.342 -3.749 1.00 92.00 81 PRO A O 1
ATOM 634 N N . LEU A 1 82 ? -9.905 -7.062 -3.009 1.00 89.19 82 LEU A N 1
ATOM 635 C CA . LEU A 1 82 ? -10.389 -7.031 -1.623 1.00 89.19 82 LEU A CA 1
ATOM 636 C C . LEU A 1 82 ? -11.756 -6.344 -1.515 1.00 89.19 82 LEU A C 1
ATOM 638 O O . LEU A 1 82 ? -12.616 -6.815 -0.773 1.00 89.19 82 LEU A O 1
ATOM 642 N N . THR A 1 83 ? -11.978 -5.270 -2.281 1.00 86.88 83 THR A N 1
ATOM 643 C CA . THR A 1 83 ? -13.271 -4.581 -2.328 1.00 86.88 83 THR A CA 1
ATOM 644 C C . THR A 1 83 ? -14.342 -5.544 -2.816 1.00 86.88 83 THR A C 1
ATOM 646 O O . THR A 1 83 ? -15.366 -5.694 -2.158 1.00 86.88 83 THR A O 1
ATOM 649 N N . TRP A 1 84 ? -14.089 -6.268 -3.908 1.00 89.50 84 TRP A N 1
ATOM 650 C CA . TRP A 1 84 ? -15.029 -7.257 -4.445 1.00 89.50 84 TRP A CA 1
ATOM 651 C C . TRP A 1 84 ? -15.345 -8.356 -3.431 1.00 89.50 84 TRP A C 1
ATOM 653 O O . TRP A 1 84 ? -16.507 -8.718 -3.255 1.00 89.50 84 TRP A O 1
ATOM 663 N N . PHE A 1 85 ? -14.317 -8.863 -2.746 1.00 89.31 85 PHE A N 1
ATOM 664 C CA . PHE A 1 85 ? -14.451 -9.929 -1.758 1.00 89.31 85 PHE A CA 1
ATOM 665 C C . PHE A 1 85 ? -15.327 -9.487 -0.578 1.00 89.31 85 PHE A C 1
ATOM 667 O O . PHE A 1 85 ? -16.314 -10.141 -0.249 1.00 89.31 85 PHE A O 1
ATOM 674 N N . VAL A 1 86 ? -15.040 -8.317 0.003 1.00 84.81 86 VAL A N 1
ATOM 675 C CA . VAL A 1 86 ? -15.837 -7.750 1.103 1.00 84.81 86 VAL A CA 1
ATOM 676 C C . VAL A 1 86 ? -17.264 -7.431 0.639 1.00 84.81 86 VAL A C 1
ATOM 678 O O . VAL A 1 86 ? -18.226 -7.693 1.360 1.00 84.81 86 VAL A O 1
ATOM 681 N N . ARG A 1 87 ? -17.441 -6.920 -0.587 1.00 85.56 87 ARG A N 1
ATOM 682 C CA . ARG A 1 87 ? -18.768 -6.698 -1.187 1.00 85.56 87 ARG A CA 1
ATOM 683 C C . ARG A 1 87 ? -19.571 -7.986 -1.298 1.00 85.56 87 ARG A C 1
ATOM 685 O O . ARG A 1 87 ? -20.769 -7.972 -1.019 1.00 85.56 87 ARG A O 1
ATOM 692 N N . GLN A 1 88 ? -18.933 -9.086 -1.687 1.00 89.19 88 GLN A N 1
ATOM 693 C CA . GLN A 1 88 ? -19.583 -10.387 -1.804 1.00 89.19 88 GLN A CA 1
ATOM 694 C C . GLN A 1 88 ? -20.093 -10.880 -0.445 1.00 89.19 88 GLN A C 1
ATOM 696 O O . GLN A 1 88 ? -21.254 -11.276 -0.344 1.00 89.19 88 GLN A O 1
ATOM 701 N N . GLU A 1 89 ? -19.275 -10.786 0.608 1.00 86.19 89 GLU A N 1
ATOM 702 C CA . GLU A 1 89 ? -19.667 -11.168 1.975 1.00 86.19 89 GLU A CA 1
ATOM 703 C C . GLU A 1 89 ? -20.858 -10.355 2.498 1.00 86.19 89 GLU A C 1
ATOM 705 O O . GLU A 1 89 ? -21.695 -10.860 3.246 1.00 86.19 89 GLU A O 1
ATOM 710 N N . LEU A 1 90 ? -20.961 -9.097 2.069 1.00 82.44 90 LEU A N 1
ATOM 711 C CA . LEU A 1 90 ? -22.049 -8.191 2.429 1.00 82.44 90 LEU A CA 1
ATOM 712 C C . LEU A 1 90 ? -23.284 -8.328 1.535 1.00 82.44 90 LEU A C 1
ATOM 714 O O . LEU A 1 90 ? -24.248 -7.592 1.733 1.00 82.44 90 LEU A O 1
ATOM 718 N N . THR A 1 91 ? -23.285 -9.242 0.560 1.00 86.00 91 THR A N 1
ATOM 719 C CA . THR A 1 91 ? -24.339 -9.388 -0.464 1.00 86.00 91 THR A CA 1
ATOM 720 C C . THR A 1 91 ? -24.534 -8.144 -1.347 1.00 86.00 91 THR A C 1
ATOM 722 O O . THR A 1 91 ? -25.618 -7.897 -1.868 1.00 86.00 91 THR A O 1
ATOM 725 N N . LEU A 1 92 ? -23.465 -7.363 -1.534 1.00 86.00 92 LEU A N 1
ATOM 726 C CA . LEU A 1 92 ? -23.431 -6.121 -2.317 1.00 86.00 92 LEU A CA 1
ATOM 727 C C . LEU A 1 92 ? -22.605 -6.235 -3.607 1.00 86.00 92 LEU A C 1
ATOM 729 O O . LEU A 1 92 ? -22.470 -5.249 -4.328 1.00 86.00 92 LEU A O 1
ATOM 733 N N . SER A 1 93 ? -22.024 -7.404 -3.893 1.00 87.25 93 SER A N 1
ATOM 734 C CA . SER A 1 93 ? -21.216 -7.606 -5.097 1.00 87.25 93 SER A CA 1
ATOM 735 C C . SER A 1 93 ? -22.062 -7.583 -6.367 1.00 87.25 93 SER A C 1
ATOM 737 O O . SER A 1 93 ? -23.136 -8.188 -6.426 1.00 87.25 93 SER A O 1
ATOM 739 N N . THR A 1 94 ? -21.531 -6.981 -7.423 1.00 92.00 94 THR A N 1
ATOM 740 C CA . THR A 1 94 ? -22.092 -7.076 -8.773 1.00 92.00 94 THR A CA 1
ATOM 741 C C . THR A 1 94 ? -21.920 -8.486 -9.354 1.00 92.00 94 THR A C 1
ATOM 743 O O . THR A 1 94 ? -21.082 -9.277 -8.914 1.00 92.00 94 THR A O 1
ATOM 746 N N . VAL A 1 95 ? -22.683 -8.803 -10.408 1.00 94.38 95 VAL A N 1
ATOM 747 C CA . VAL A 1 95 ? -22.541 -10.075 -11.147 1.00 94.38 95 VAL A CA 1
ATOM 748 C C . VAL A 1 95 ? -21.124 -10.236 -11.712 1.00 94.38 95 VAL A C 1
ATOM 750 O O . VAL A 1 95 ? -20.582 -11.339 -11.717 1.00 94.38 95 VAL A O 1
ATOM 753 N N . MET A 1 96 ? -20.513 -9.137 -12.164 1.00 94.50 96 MET A N 1
ATOM 754 C CA . MET A 1 96 ? -19.156 -9.142 -12.707 1.00 94.50 96 MET A CA 1
ATOM 755 C C . MET A 1 96 ? -18.121 -9.469 -11.627 1.00 94.50 96 MET A C 1
ATOM 757 O O . MET A 1 96 ? -17.331 -10.387 -11.818 1.00 94.50 96 MET A O 1
ATOM 761 N N . GLU A 1 97 ? -18.166 -8.778 -10.485 1.00 93.75 97 GLU A N 1
ATOM 762 C CA . GLU A 1 97 ? -17.272 -9.027 -9.342 1.00 93.75 97 GLU A CA 1
ATOM 763 C C . GLU A 1 97 ? -17.365 -10.487 -8.875 1.00 93.75 97 GLU A C 1
ATOM 765 O O . GLU A 1 97 ? -16.349 -11.157 -8.698 1.00 93.75 97 GLU A O 1
ATOM 770 N N . HIS A 1 98 ? -18.584 -11.022 -8.769 1.00 93.38 98 HIS A N 1
ATOM 771 C CA . HIS A 1 98 ? -18.811 -12.418 -8.406 1.00 93.38 98 HIS A CA 1
ATOM 772 C C . HIS A 1 98 ? -18.190 -13.402 -9.414 1.00 93.38 98 HIS A C 1
ATOM 774 O O . HIS A 1 98 ? -17.578 -14.398 -9.025 1.00 93.38 98 HIS A O 1
ATOM 780 N N . ASN A 1 99 ? -18.327 -13.139 -10.717 1.00 95.38 99 ASN A N 1
ATOM 781 C CA . ASN A 1 99 ? -17.736 -13.985 -11.756 1.00 95.38 99 ASN A CA 1
ATOM 782 C C . ASN A 1 99 ? -16.205 -13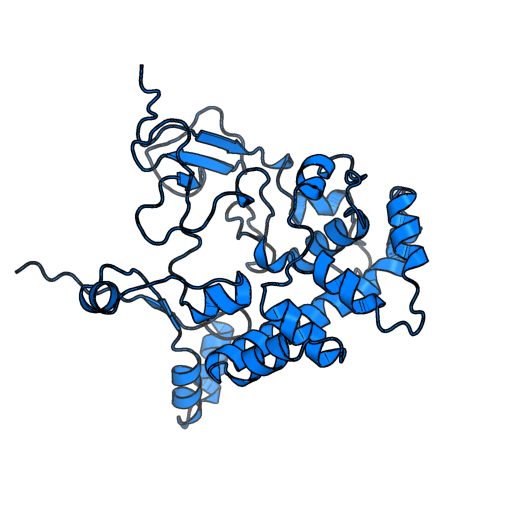.902 -11.766 1.00 95.38 99 ASN A C 1
ATOM 784 O O . ASN A 1 99 ? -15.550 -14.931 -11.940 1.00 95.38 99 ASN A O 1
ATOM 788 N N . LEU A 1 100 ? -15.639 -12.711 -11.541 1.00 94.19 100 LEU A N 1
ATOM 789 C CA . LEU A 1 100 ? -14.194 -12.515 -11.424 1.00 94.19 100 LEU A CA 1
ATOM 790 C C . LEU A 1 100 ? -13.637 -13.307 -10.239 1.00 94.19 100 LEU A C 1
ATOM 792 O O . LEU A 1 100 ? -12.728 -14.107 -10.436 1.00 94.19 100 LEU A O 1
ATOM 796 N N . LEU A 1 101 ? -14.234 -13.178 -9.049 1.00 94.50 101 LEU A N 1
ATOM 797 C CA . LEU A 1 101 ? -13.824 -13.918 -7.847 1.00 94.50 101 LEU A CA 1
ATOM 798 C C . LEU A 1 101 ? -13.880 -15.439 -8.046 1.00 94.50 101 LEU A C 1
ATOM 800 O O . LEU A 1 101 ? -12.965 -16.149 -7.636 1.00 94.50 101 LEU A O 1
ATOM 804 N N . ARG A 1 102 ? -14.912 -15.950 -8.732 1.00 94.12 102 ARG A N 1
ATOM 805 C CA . ARG A 1 102 ? -15.039 -17.388 -9.041 1.00 94.12 102 ARG A CA 1
ATOM 806 C C . ARG A 1 102 ? -14.046 -17.900 -10.079 1.00 94.12 102 ARG A C 1
ATOM 808 O O . ARG A 1 102 ? -13.836 -19.107 -10.145 1.00 94.12 102 ARG A O 1
ATOM 815 N N . SER A 1 103 ? -13.485 -17.012 -10.894 1.00 94.94 103 SER A N 1
ATOM 816 C CA . SER A 1 103 ? -12.533 -17.366 -11.952 1.00 94.94 103 SER A CA 1
ATOM 817 C C . SER A 1 103 ? -11.078 -17.297 -11.482 1.00 94.94 103 SER A C 1
ATOM 819 O O . SER A 1 103 ? -10.176 -17.648 -12.239 1.00 94.94 103 SER A O 1
ATOM 821 N N . MET A 1 104 ? -10.828 -16.840 -10.250 1.00 93.12 104 MET A N 1
ATOM 822 C CA . MET A 1 104 ? -9.475 -16.735 -9.710 1.00 93.12 104 MET A CA 1
ATOM 823 C C . MET A 1 104 ? -8.863 -18.119 -9.457 1.00 93.12 104 MET A C 1
ATOM 825 O O . MET A 1 104 ? -9.558 -19.023 -8.985 1.00 93.12 104 MET A O 1
ATOM 829 N N . PRO A 1 105 ? -7.546 -18.285 -9.678 1.00 92.31 105 PRO A N 1
ATOM 830 C CA . PRO A 1 105 ? -6.829 -19.464 -9.209 1.00 92.31 105 PRO A CA 1
ATOM 831 C C . PRO A 1 105 ? -6.998 -19.658 -7.696 1.00 92.31 105 PRO A C 1
ATOM 833 O O . PRO A 1 105 ? -7.021 -18.686 -6.936 1.00 92.31 105 PRO A O 1
ATOM 836 N N . HIS A 1 106 ? -7.043 -20.914 -7.241 1.00 87.94 106 HIS A N 1
ATOM 837 C CA . HIS A 1 106 ? -7.184 -21.248 -5.815 1.00 87.94 106 HIS A CA 1
ATOM 838 C C . HIS A 1 106 ? -6.135 -20.560 -4.933 1.00 87.94 106 HIS A C 1
ATOM 840 O O . HIS A 1 106 ? -6.455 -20.065 -3.853 1.00 87.94 106 HIS A O 1
ATOM 846 N N . SER A 1 107 ? -4.898 -20.480 -5.421 1.00 85.38 107 SER A N 1
ATOM 847 C CA . SER A 1 107 ? -3.773 -19.833 -4.749 1.00 85.38 107 SER A CA 1
ATOM 848 C C . SER A 1 107 ? -3.997 -18.330 -4.522 1.00 85.38 107 SER A C 1
ATOM 850 O O . SER A 1 107 ? -3.653 -17.804 -3.462 1.00 85.38 107 SER A O 1
ATOM 852 N N . VAL A 1 108 ? -4.623 -17.642 -5.482 1.00 91.00 108 VAL A N 1
ATOM 853 C CA . VAL A 1 108 ? -4.990 -16.219 -5.396 1.00 91.00 108 VAL A CA 1
ATOM 854 C C . VAL A 1 108 ? -6.182 -16.028 -4.464 1.00 91.00 108 VAL A C 1
ATOM 856 O O . VAL A 1 108 ? -6.140 -15.164 -3.593 1.00 91.00 108 VAL A O 1
ATOM 859 N N . HIS A 1 109 ? -7.213 -16.868 -4.587 1.00 91.56 109 HIS A N 1
ATOM 860 C CA . HIS A 1 109 ? -8.383 -16.817 -3.709 1.00 91.56 109 HIS A CA 1
ATOM 861 C C . HIS A 1 109 ? -8.002 -17.038 -2.235 1.00 91.56 109 HIS A C 1
ATOM 863 O O . HIS A 1 109 ? -8.479 -16.323 -1.355 1.00 91.56 109 HIS A O 1
ATOM 869 N N . SER A 1 110 ? -7.116 -18.000 -1.956 1.00 88.69 110 SER A N 1
ATOM 870 C CA . SER A 1 110 ? -6.589 -18.247 -0.608 1.00 88.69 110 SER A CA 1
ATOM 871 C C . SER A 1 110 ? -5.856 -17.019 -0.057 1.00 88.69 110 SER A C 1
ATOM 873 O O . SER A 1 110 ? -6.151 -16.555 1.046 1.00 88.69 110 SER A O 1
ATOM 875 N N . ALA A 1 111 ? -4.962 -16.418 -0.851 1.00 86.38 111 ALA A N 1
ATOM 876 C CA . ALA A 1 111 ? -4.256 -15.201 -0.457 1.00 86.38 111 ALA A CA 1
ATOM 877 C C . ALA A 1 111 ? -5.218 -14.032 -0.176 1.00 86.38 111 ALA A C 1
ATOM 879 O O . ALA A 1 111 ? -5.097 -13.377 0.859 1.00 86.38 111 ALA A O 1
ATOM 880 N N . LEU A 1 112 ? -6.215 -13.828 -1.038 1.00 89.88 112 LEU A N 1
ATOM 881 C CA . LEU A 1 112 ? -7.228 -12.790 -0.872 1.00 89.88 112 LEU A CA 1
ATOM 882 C C . LEU A 1 112 ? -8.077 -12.999 0.392 1.00 89.88 112 LEU A C 1
ATOM 884 O O . LEU A 1 112 ? -8.317 -12.053 1.139 1.00 89.88 112 LEU A O 1
ATOM 888 N N . SER A 1 113 ? -8.473 -14.242 0.680 1.00 90.06 113 SER A N 1
ATOM 889 C CA . SER A 1 113 ? -9.229 -14.596 1.887 1.00 90.06 113 SER A CA 1
ATOM 890 C C . SER A 1 113 ? -8.444 -14.319 3.178 1.00 90.06 113 SER A C 1
ATOM 892 O O . SER A 1 113 ? -9.021 -13.840 4.160 1.00 90.06 113 SER A O 1
ATOM 894 N N . ARG A 1 114 ? -7.119 -14.537 3.179 1.00 86.19 114 ARG A N 1
ATOM 895 C CA . ARG A 1 114 ? -6.249 -14.173 4.315 1.00 86.19 114 ARG A CA 1
ATOM 896 C C . ARG A 1 114 ? -6.230 -12.662 4.549 1.00 86.19 114 ARG A C 1
ATOM 898 O O . ARG A 1 114 ? -6.410 -12.221 5.683 1.00 86.19 114 ARG A O 1
ATOM 905 N N . ILE A 1 115 ? -6.080 -11.868 3.486 1.00 86.44 115 ILE A N 1
ATOM 906 C CA . ILE A 1 115 ? -6.115 -10.399 3.581 1.00 86.44 115 ILE A CA 1
ATOM 907 C C . ILE A 1 115 ? -7.484 -9.919 4.076 1.00 86.44 115 ILE A C 1
ATOM 909 O O . ILE A 1 115 ? -7.545 -9.077 4.970 1.00 86.44 115 ILE A O 1
ATOM 913 N N . ALA A 1 116 ? -8.580 -10.490 3.570 1.00 86.88 116 ALA A N 1
ATOM 914 C CA . ALA A 1 116 ? -9.930 -10.169 4.031 1.00 86.88 116 ALA A CA 1
ATOM 915 C C . ALA A 1 116 ? -10.133 -10.493 5.520 1.00 86.88 116 ALA A C 1
ATOM 917 O O . ALA A 1 116 ? -10.675 -9.682 6.271 1.00 86.88 116 ALA A O 1
ATOM 918 N N . THR A 1 117 ? -9.630 -11.640 5.979 1.00 86.25 117 THR A N 1
ATOM 919 C CA . THR A 1 117 ? -9.666 -12.014 7.400 1.00 86.25 117 THR A CA 1
ATOM 920 C C . THR A 1 117 ? -8.945 -10.976 8.261 1.00 86.25 117 THR A C 1
ATOM 922 O O . THR A 1 117 ? -9.531 -10.465 9.221 1.00 86.25 117 THR A O 1
ATOM 925 N N . ARG A 1 118 ? -7.718 -10.593 7.877 1.00 84.31 118 ARG A N 1
ATOM 926 C CA . ARG A 1 118 ? -6.933 -9.563 8.573 1.00 84.31 118 ARG A CA 1
ATOM 927 C C . ARG A 1 118 ? -7.648 -8.214 8.589 1.00 84.31 118 ARG A C 1
ATOM 929 O O . ARG A 1 118 ? -7.745 -7.585 9.639 1.00 84.31 118 ARG A O 1
ATOM 936 N N . PHE A 1 119 ? -8.198 -7.794 7.451 1.00 85.62 119 PHE A N 1
ATOM 937 C CA . PHE A 1 119 ? -8.991 -6.571 7.341 1.00 85.62 119 PHE A CA 1
ATOM 938 C C . PHE A 1 119 ? -10.123 -6.545 8.382 1.00 85.62 119 PHE A C 1
ATOM 940 O O . PHE A 1 119 ? -10.281 -5.565 9.115 1.00 85.62 119 PHE A O 1
ATOM 947 N N . HIS A 1 120 ? -10.874 -7.643 8.517 1.00 83.75 120 HIS A N 1
ATOM 948 C CA . HIS A 1 120 ? -11.962 -7.743 9.493 1.00 83.75 120 HIS A CA 1
ATOM 949 C C . HIS A 1 120 ? -11.477 -7.748 10.946 1.00 83.75 120 HIS A C 1
ATOM 951 O O . HIS A 1 120 ? -12.174 -7.245 11.831 1.00 83.75 120 HIS A O 1
ATOM 957 N N . GLU A 1 121 ? -10.314 -8.331 11.226 1.00 86.75 121 GLU A N 1
ATOM 958 C CA . GLU A 1 121 ? -9.688 -8.328 12.555 1.00 86.75 121 GLU A CA 1
ATOM 959 C C . GLU A 1 121 ? -9.207 -6.940 12.970 1.00 86.75 121 GLU A C 1
ATOM 961 O O . GLU A 1 121 ? -9.539 -6.470 14.068 1.00 86.75 121 GLU A O 1
ATOM 966 N N . ASP A 1 122 ? -8.491 -6.261 12.076 1.00 84.31 122 ASP A N 1
ATOM 967 C CA . ASP A 1 122 ? -8.032 -4.890 12.271 1.00 84.31 122 ASP A CA 1
ATOM 968 C C . ASP A 1 122 ? -9.229 -3.960 12.470 1.00 84.31 122 ASP A C 1
ATOM 970 O O . ASP A 1 122 ? -9.262 -3.173 13.421 1.00 84.31 122 ASP A O 1
ATOM 974 N N . TRP A 1 123 ? -10.278 -4.127 11.662 1.00 83.00 123 TRP A N 1
ATOM 975 C CA . TRP A 1 123 ? -11.511 -3.364 11.805 1.00 83.00 123 TRP A CA 1
ATOM 976 C C . TRP A 1 123 ? -12.185 -3.586 13.162 1.00 83.00 123 TRP A C 1
ATOM 978 O O . TRP A 1 123 ? -12.522 -2.628 13.864 1.00 83.00 123 TRP A O 1
ATOM 988 N N . ARG A 1 124 ? -12.348 -4.846 13.587 1.00 85.31 124 ARG A N 1
ATOM 989 C CA . ARG A 1 124 ? -12.897 -5.176 14.913 1.00 85.31 124 ARG A CA 1
ATOM 990 C C . ARG A 1 124 ? -12.094 -4.522 16.036 1.00 85.31 124 ARG A C 1
ATOM 992 O O . ARG A 1 124 ? -12.689 -4.062 17.013 1.00 85.31 124 ARG A O 1
ATOM 999 N N . THR A 1 125 ? -10.773 -4.470 15.905 1.00 86.12 125 THR A N 1
ATOM 1000 C CA . THR A 1 125 ? -9.877 -3.859 16.893 1.00 86.12 125 THR A CA 1
ATOM 1001 C C . THR A 1 125 ? -10.043 -2.341 16.934 1.00 86.12 125 THR A C 1
ATOM 1003 O O . THR A 1 125 ? -10.285 -1.782 18.006 1.00 86.12 125 THR A O 1
ATOM 1006 N N . VAL A 1 126 ? -10.032 -1.674 15.776 1.00 83.88 126 VAL A N 1
ATOM 1007 C CA . VAL A 1 126 ? -10.225 -0.219 15.694 1.00 83.88 126 VAL A CA 1
ATOM 1008 C C . VAL A 1 126 ? -11.601 0.197 16.218 1.00 83.88 126 VAL A C 1
ATOM 1010 O O . VAL A 1 126 ? -11.705 1.144 17.001 1.00 83.88 126 VAL A O 1
ATOM 1013 N N . ARG A 1 127 ? -12.666 -0.544 15.889 1.00 81.88 127 ARG A N 1
ATOM 1014 C CA . ARG A 1 127 ? -14.013 -0.273 16.420 1.00 81.88 127 ARG A CA 1
ATOM 1015 C C . ARG A 1 127 ? -14.079 -0.319 17.938 1.00 81.88 127 ARG A C 1
ATOM 1017 O O . ARG A 1 127 ? -14.776 0.495 18.532 1.00 81.88 127 ARG A O 1
ATOM 1024 N N . LYS A 1 128 ? -13.387 -1.268 18.575 1.00 83.62 128 LYS A N 1
ATOM 1025 C CA . LYS A 1 128 ? -13.334 -1.355 20.044 1.00 83.62 128 LYS A CA 1
ATOM 1026 C C . LYS A 1 128 ? -12.598 -0.159 20.652 1.00 83.62 128 LYS A C 1
ATOM 1028 O O . LYS A 1 128 ? -12.938 0.260 21.753 1.00 83.62 128 LYS A O 1
ATOM 1033 N N . TYR A 1 129 ? -11.626 0.400 19.933 1.00 82.12 129 TYR A N 1
ATOM 1034 C CA . TYR A 1 129 ? -10.850 1.558 20.372 1.00 82.12 129 TYR A CA 1
ATOM 1035 C C . TYR A 1 129 ? -11.638 2.880 20.290 1.00 82.12 129 TYR A C 1
ATOM 1037 O O . TYR A 1 129 ? -11.513 3.732 21.170 1.00 82.12 129 TYR A O 1
ATOM 1045 N N . MET A 1 130 ? -12.483 3.054 19.268 1.00 78.62 130 MET A N 1
ATOM 1046 C CA . MET A 1 130 ? -13.155 4.330 18.973 1.00 78.62 130 MET A CA 1
ATOM 1047 C C . MET A 1 130 ? -14.007 4.921 20.116 1.00 78.62 130 MET A C 1
ATOM 1049 O O . MET A 1 130 ? -13.764 6.080 20.475 1.00 78.62 130 MET A O 1
ATOM 1053 N N . PRO A 1 131 ? -14.959 4.185 20.735 1.00 69.81 131 PRO A N 1
ATOM 1054 C CA . PRO A 1 131 ? -15.799 4.725 21.808 1.00 69.81 131 PRO A CA 1
ATOM 1055 C C . PRO A 1 131 ? -15.001 5.153 23.041 1.00 69.81 131 PRO A C 1
ATOM 1057 O O . PRO A 1 131 ? -15.419 6.047 23.770 1.00 69.81 131 PRO A O 1
ATOM 1060 N N . VAL A 1 132 ? -13.847 4.520 23.271 1.00 63.19 132 VAL A N 1
ATOM 1061 C CA . VAL A 1 132 ? -13.026 4.728 24.467 1.00 63.19 132 VAL A CA 1
ATOM 1062 C C . VAL A 1 132 ? -12.285 6.070 24.418 1.00 63.19 132 VAL A C 1
ATOM 1064 O O . VAL A 1 132 ? -12.003 6.628 25.476 1.00 63.19 132 VAL A O 1
ATOM 1067 N N . ARG A 1 133 ? -11.961 6.612 23.228 1.00 63.31 133 ARG A N 1
ATOM 1068 C CA . ARG A 1 133 ? -11.022 7.754 23.122 1.00 63.31 133 ARG A CA 1
ATOM 1069 C C . ARG A 1 133 ? -11.375 8.878 22.151 1.00 63.31 133 ARG A C 1
ATOM 1071 O O . ARG A 1 133 ? -10.902 9.994 22.346 1.00 63.31 133 ARG A O 1
ATOM 1078 N N . VAL A 1 134 ? -12.236 8.659 21.154 1.00 60.78 134 VAL A N 1
ATOM 1079 C CA . VAL A 1 134 ? -12.683 9.760 20.267 1.00 60.78 134 VAL A CA 1
ATOM 1080 C C . VAL A 1 134 ? -13.660 10.700 21.004 1.00 60.78 134 VAL A C 1
ATOM 1082 O O . VAL A 1 134 ? -13.845 11.859 20.640 1.00 60.78 134 VAL A O 1
ATOM 1085 N N . GLY A 1 135 ? -14.257 10.235 22.108 1.00 50.38 135 GLY A N 1
ATOM 1086 C CA . GLY A 1 135 ? -15.104 11.056 22.975 1.00 50.38 135 GLY A CA 1
ATOM 1087 C C . GLY A 1 135 ? -14.344 12.083 23.827 1.00 50.38 135 GLY A C 1
ATOM 1088 O O . GLY A 1 135 ? -14.912 13.135 24.126 1.00 50.38 135 GLY A O 1
ATOM 1089 N N . SER A 1 136 ? -13.086 11.809 24.192 1.00 51.41 136 SER A N 1
ATOM 1090 C CA . SER A 1 136 ? -12.324 12.544 25.217 1.00 51.41 136 SER A CA 1
ATOM 1091 C C . SER A 1 136 ? -11.296 13.546 24.680 1.00 51.41 136 SER A C 1
ATOM 1093 O O . SER A 1 136 ? -10.907 14.441 25.425 1.00 51.41 136 SER A O 1
ATOM 1095 N N . HIS A 1 137 ? -10.888 13.450 23.412 1.00 51.31 137 HIS A N 1
ATOM 1096 C CA . HIS A 1 137 ? -9.988 14.424 22.784 1.00 51.31 137 HIS A CA 1
ATOM 1097 C C . HIS A 1 137 ? -10.744 15.495 21.986 1.00 51.31 137 HIS A C 1
ATOM 1099 O O . HIS A 1 137 ? -11.857 15.265 21.510 1.00 51.31 137 HIS A O 1
ATOM 1105 N N . GLU A 1 138 ? -10.108 16.657 21.800 1.00 50.31 138 GLU A N 1
ATOM 1106 C CA . GLU A 1 138 ? -10.483 17.720 20.851 1.00 50.31 138 GLU A CA 1
ATOM 1107 C C . GLU A 1 138 ? -10.333 17.238 19.395 1.00 50.31 138 GLU A C 1
ATOM 1109 O O . GLU A 1 138 ? -9.620 17.813 18.580 1.00 50.31 138 GLU A O 1
ATOM 1114 N N . THR A 1 139 ? -10.961 16.117 19.051 1.00 55.16 139 THR A N 1
ATOM 1115 C CA . THR A 1 139 ? -11.100 15.713 17.656 1.00 55.16 139 THR A CA 1
ATOM 1116 C C . THR A 1 139 ? -12.072 16.685 16.994 1.00 55.16 139 THR A C 1
ATOM 1118 O O . THR A 1 139 ? -13.091 17.043 17.593 1.00 55.16 139 THR A O 1
ATOM 1121 N N . SER A 1 140 ? -11.742 17.120 15.773 1.00 55.16 140 SER A N 1
ATOM 1122 C CA . SER A 1 140 ? -12.576 17.993 14.937 1.00 55.16 140 SER A CA 1
ATOM 1123 C C . SER A 1 140 ? -14.061 17.616 15.034 1.00 55.16 140 SER A C 1
ATOM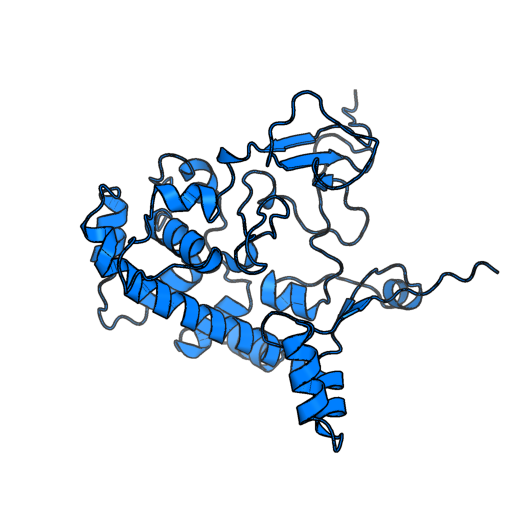 1125 O O . SER A 1 140 ? -14.406 16.431 15.070 1.00 55.16 140 SER A O 1
ATOM 1127 N N . THR A 1 141 ? -14.954 18.610 15.060 1.00 54.47 141 THR A N 1
ATOM 1128 C CA . THR A 1 141 ? -16.414 18.417 15.098 1.00 54.47 141 THR A CA 1
ATOM 1129 C C . THR A 1 141 ? -16.880 17.416 14.033 1.00 54.47 141 THR A C 1
ATOM 1131 O O . THR A 1 141 ? -17.721 16.573 14.327 1.00 54.47 141 THR A O 1
ATOM 1134 N N . MET A 1 142 ? -16.233 17.405 12.860 1.00 55.22 142 MET A N 1
ATOM 1135 C CA . MET A 1 142 ? -16.490 16.436 11.790 1.00 55.22 142 MET A CA 1
ATOM 1136 C C . MET A 1 142 ? -16.014 15.014 12.109 1.00 55.22 142 MET A C 1
ATOM 1138 O O . MET A 1 142 ? -16.685 14.061 11.744 1.00 55.22 142 MET A O 1
ATOM 1142 N N . ALA A 1 143 ? -14.898 14.830 12.820 1.00 57.53 143 ALA A N 1
ATOM 1143 C CA . ALA A 1 143 ? -14.461 13.503 13.268 1.00 57.53 143 ALA A CA 1
ATOM 1144 C C . ALA A 1 143 ? -15.443 12.917 14.298 1.00 57.53 143 ALA A C 1
ATOM 1146 O O . ALA A 1 143 ? -15.706 11.715 14.304 1.00 57.53 143 ALA A O 1
ATOM 1147 N N . ARG A 1 144 ? -16.036 13.779 15.137 1.00 59.34 144 ARG A N 1
ATOM 1148 C CA . ARG A 1 144 ? -17.118 13.410 16.061 1.00 59.34 144 ARG A CA 1
ATOM 1149 C C . ARG A 1 144 ? -18.431 13.132 15.335 1.00 59.34 144 ARG A C 1
ATOM 1151 O O . ARG A 1 144 ? -19.119 12.191 15.712 1.00 59.34 144 ARG A O 1
ATOM 1158 N N . GLU A 1 145 ? -18.778 13.906 14.311 1.00 60.59 145 GLU A N 1
ATOM 1159 C CA . GLU A 1 145 ? -19.952 13.654 13.466 1.00 60.59 145 GLU A CA 1
ATOM 1160 C C . GLU A 1 145 ? -19.795 12.383 12.637 1.00 60.59 145 GLU A C 1
ATOM 1162 O O . GLU A 1 145 ? -20.717 11.580 12.623 1.00 60.59 145 GLU A O 1
ATOM 1167 N N . ASN A 1 146 ? -18.628 12.123 12.047 1.00 60.66 146 ASN A N 1
ATOM 1168 C CA . ASN A 1 146 ? -18.313 10.847 11.407 1.00 60.66 146 ASN A CA 1
ATOM 1169 C C . ASN A 1 146 ? -18.423 9.714 12.434 1.00 60.66 146 ASN A C 1
ATOM 1171 O O . ASN A 1 146 ? -19.147 8.760 12.208 1.00 60.66 146 ASN A O 1
ATOM 1175 N N . ALA A 1 147 ? -17.819 9.830 13.620 1.00 59.53 147 ALA A N 1
ATOM 1176 C CA . ALA A 1 147 ? -17.935 8.790 14.647 1.00 59.53 147 ALA A CA 1
ATOM 1177 C C . ALA A 1 147 ? -19.383 8.561 15.147 1.00 59.53 147 ALA A C 1
ATOM 1179 O O . ALA A 1 147 ? -19.726 7.433 15.491 1.00 59.53 147 ALA A O 1
ATOM 1180 N N . ARG A 1 148 ? -20.231 9.603 15.192 1.00 56.62 148 ARG A N 1
ATOM 1181 C CA . ARG A 1 148 ? -21.625 9.551 15.690 1.00 56.62 148 ARG A CA 1
ATOM 1182 C C . ARG A 1 148 ? -22.659 9.169 14.630 1.00 56.62 148 ARG A C 1
ATOM 1184 O O . ARG A 1 148 ? -23.573 8.413 14.930 1.00 56.62 148 ARG A O 1
ATOM 1191 N N . SER A 1 149 ? -22.517 9.660 13.400 1.00 54.03 149 SER A N 1
ATOM 1192 C CA . SER A 1 149 ? -23.344 9.265 12.241 1.00 54.03 149 SER A CA 1
ATOM 1193 C C . SER A 1 149 ? -23.114 7.808 11.831 1.00 54.03 149 SER A C 1
ATOM 1195 O O . SER A 1 149 ? -23.842 7.257 11.008 1.00 54.03 149 SER A O 1
ATOM 1197 N N . HIS A 1 150 ? -22.108 7.178 12.433 1.00 52.66 150 HIS A N 1
ATOM 1198 C CA . HIS A 1 150 ? -21.693 5.806 12.213 1.00 52.66 150 HIS A CA 1
ATOM 1199 C C . HIS A 1 150 ? -22.005 4.882 13.407 1.00 52.66 150 HIS A C 1
ATOM 1201 O O . HIS A 1 150 ? -21.364 3.844 13.585 1.00 52.66 150 HIS A O 1
ATOM 1207 N N . GLU A 1 151 ? -23.013 5.225 14.221 1.00 46.69 151 GLU A N 1
ATOM 1208 C CA . GLU A 1 151 ? -23.643 4.257 15.127 1.00 46.69 151 GLU A CA 1
ATOM 1209 C C . GLU A 1 151 ? -24.143 3.018 14.355 1.00 46.69 151 GLU A C 1
ATOM 1211 O O . GLU A 1 151 ? -24.500 3.125 13.180 1.00 46.69 151 GLU A O 1
ATOM 1216 N N . PRO A 1 152 ? -24.183 1.828 14.988 1.00 43.50 152 PRO A N 1
ATOM 1217 C CA . PRO A 1 152 ? -24.532 0.568 14.342 1.00 43.50 152 PRO A CA 1
ATOM 1218 C C . PRO A 1 152 ? -26.047 0.476 14.107 1.00 43.50 152 PRO A C 1
ATOM 1220 O O . PRO A 1 152 ? -26.727 -0.400 14.643 1.00 43.50 152 PRO A O 1
ATOM 1223 N N . ALA A 1 153 ? -26.598 1.379 13.303 1.00 38.88 153 ALA A N 1
ATOM 1224 C CA . ALA A 1 153 ? -27.863 1.126 12.647 1.00 38.88 153 ALA A CA 1
ATOM 1225 C C . ALA A 1 153 ? -27.654 -0.033 11.661 1.00 38.88 153 ALA A C 1
ATOM 1227 O O . ALA A 1 153 ? -26.606 -0.159 11.030 1.00 38.88 153 ALA A O 1
ATOM 1228 N N . ARG A 1 154 ? -28.653 -0.911 11.572 1.00 44.62 154 ARG A N 1
ATOM 1229 C CA . ARG A 1 154 ? -28.704 -2.159 10.788 1.00 44.62 154 ARG A CA 1
ATOM 1230 C C . ARG A 1 154 ? -28.629 -1.958 9.259 1.00 44.62 154 ARG A C 1
ATOM 1232 O O . ARG A 1 154 ? -29.156 -2.782 8.518 1.00 44.62 154 ARG A O 1
ATOM 1239 N N . ASP A 1 155 ? -28.016 -0.881 8.785 1.00 41.44 155 ASP A N 1
ATOM 1240 C CA . ASP A 1 155 ? -27.950 -0.545 7.370 1.00 41.44 155 ASP A CA 1
ATOM 1241 C C . ASP A 1 155 ? -26.797 -1.272 6.684 1.00 41.44 155 ASP A C 1
ATOM 1243 O O . ASP A 1 155 ? -25.617 -1.049 6.960 1.00 41.44 155 ASP A O 1
ATOM 1247 N N . ALA A 1 156 ? -27.157 -2.114 5.718 1.00 43.31 156 ALA A N 1
ATOM 1248 C CA . ALA A 1 156 ? -26.229 -2.832 4.852 1.00 43.31 156 ALA A CA 1
ATOM 1249 C C . ALA A 1 156 ? -25.272 -1.903 4.070 1.00 43.31 156 ALA A C 1
ATOM 1251 O O . ALA A 1 156 ? -24.238 -2.362 3.604 1.00 43.31 156 ALA A O 1
ATOM 1252 N N . GLY A 1 157 ? -25.553 -0.596 3.961 1.00 41.81 157 GLY A N 1
ATOM 1253 C CA . GLY A 1 157 ? -24.661 0.389 3.326 1.00 41.81 157 GLY A CA 1
ATOM 1254 C C . GLY A 1 157 ? -23.463 0.827 4.184 1.00 41.81 157 GLY A C 1
ATOM 1255 O O . GLY A 1 157 ? -22.492 1.377 3.664 1.00 41.81 157 GLY A O 1
ATOM 1256 N N . PHE A 1 158 ? -23.501 0.559 5.490 1.00 50.53 158 PHE A N 1
ATOM 1257 C CA . PHE A 1 158 ? -22.493 0.998 6.454 1.00 50.53 158 PHE A CA 1
ATOM 1258 C C . PHE A 1 158 ? -21.098 0.369 6.256 1.00 50.53 158 PHE A C 1
ATOM 1260 O O . PHE A 1 158 ? -20.106 1.100 6.275 1.00 50.53 158 PHE A O 1
ATOM 1267 N N . PRO A 1 159 ? -20.962 -0.947 6.004 1.00 51.72 159 PRO A N 1
ATOM 1268 C CA . PRO A 1 159 ? -19.650 -1.571 5.844 1.00 51.72 159 PRO A CA 1
ATOM 1269 C C . PRO A 1 159 ? -19.000 -1.269 4.477 1.00 51.72 159 PRO A C 1
ATOM 1271 O O . PRO A 1 159 ? -17.790 -1.414 4.333 1.00 51.72 159 PRO A O 1
ATOM 1274 N N . MET A 1 160 ? -19.772 -0.794 3.490 1.00 52.41 160 MET A N 1
ATOM 1275 C CA . MET A 1 160 ? -19.272 -0.433 2.156 1.00 52.41 160 MET A CA 1
ATOM 1276 C C . MET A 1 160 ? -18.510 0.897 2.154 1.00 52.41 160 MET A C 1
ATOM 1278 O O . MET A 1 160 ? -17.358 0.955 1.727 1.00 52.41 160 MET A O 1
ATOM 1282 N N . GLY A 1 161 ? -19.133 1.964 2.676 1.00 54.06 161 GLY A N 1
ATOM 1283 C CA . GLY A 1 161 ? -18.467 3.264 2.823 1.00 54.06 161 GLY A CA 1
ATOM 1284 C C . GLY A 1 161 ? -17.246 3.187 3.747 1.00 54.06 161 GLY A C 1
ATOM 1285 O O . GLY A 1 161 ? -16.337 4.008 3.651 1.00 54.06 161 GLY A O 1
ATOM 1286 N N . MET A 1 162 ? -17.211 2.162 4.607 1.00 55.53 162 MET A N 1
ATOM 1287 C CA . MET A 1 162 ? -16.064 1.776 5.419 1.00 55.53 162 MET A CA 1
ATOM 1288 C C . MET A 1 162 ? -14.979 1.104 4.585 1.00 55.53 162 MET A C 1
ATOM 1290 O O . MET A 1 162 ? -13.878 1.624 4.581 1.00 55.53 162 MET A O 1
ATOM 1294 N N . ALA A 1 163 ? -15.255 0.023 3.846 1.00 53.44 163 ALA A N 1
ATOM 1295 C CA . ALA A 1 163 ? -14.249 -0.669 3.029 1.00 53.44 163 ALA A CA 1
ATOM 1296 C C . ALA A 1 163 ? -13.526 0.273 2.044 1.00 53.44 163 ALA A C 1
ATOM 1298 O O . ALA A 1 163 ? -12.304 0.222 1.933 1.00 53.44 163 ALA A O 1
ATOM 1299 N N . GLN A 1 164 ? -14.245 1.221 1.435 1.00 56.50 164 GLN A N 1
ATOM 1300 C CA . GLN A 1 164 ? -13.651 2.246 0.561 1.00 56.50 164 GLN A CA 1
ATOM 1301 C C . GLN A 1 164 ? -12.744 3.247 1.313 1.00 56.50 164 GLN A C 1
ATOM 1303 O O . GLN A 1 164 ? -11.784 3.773 0.746 1.00 56.50 164 GLN A O 1
ATOM 1308 N N . ARG A 1 165 ? -12.993 3.495 2.608 1.00 59.62 165 ARG A N 1
ATOM 1309 C CA . ARG A 1 165 ? -12.157 4.359 3.471 1.00 59.62 165 ARG A CA 1
ATOM 1310 C C . ARG A 1 165 ? -11.042 3.613 4.203 1.00 59.62 165 ARG A C 1
ATOM 1312 O O . ARG A 1 165 ? -10.026 4.226 4.511 1.00 59.62 165 ARG A O 1
ATOM 1319 N N . PHE A 1 166 ? -11.246 2.325 4.471 1.00 56.81 166 PHE A N 1
ATOM 1320 C CA . PHE A 1 166 ? -10.401 1.413 5.247 1.00 56.81 166 PHE A CA 1
ATOM 1321 C C . PHE A 1 166 ? -9.545 0.490 4.377 1.00 56.81 166 PHE A C 1
ATOM 1323 O O . PHE A 1 166 ? -8.940 -0.441 4.902 1.00 56.81 166 PHE A O 1
ATOM 1330 N N . SER A 1 167 ? -9.433 0.761 3.075 1.00 54.34 167 SER A N 1
ATOM 1331 C CA . SER A 1 167 ? -8.480 0.081 2.196 1.00 54.34 167 SER A CA 1
ATOM 1332 C C . SER A 1 167 ? -7.165 0.865 1.991 1.00 54.34 167 SER A C 1
ATOM 1334 O O . SER A 1 167 ? -6.728 0.974 0.850 1.00 54.34 167 SER A O 1
ATOM 1336 N N . PRO A 1 168 ? -6.473 1.416 3.021 1.00 53.00 168 PRO A N 1
ATOM 1337 C CA . PRO A 1 168 ? -5.125 1.933 2.826 1.00 53.00 168 PRO A CA 1
ATOM 1338 C C . PRO A 1 168 ? -4.089 0.811 2.706 1.00 53.00 168 PRO A C 1
ATOM 1340 O O . PRO A 1 168 ? -2.922 1.118 2.507 1.00 53.00 168 PRO A O 1
ATOM 1343 N N . PHE A 1 169 ? -4.477 -0.471 2.808 1.00 52.91 169 PHE A N 1
ATOM 1344 C CA . PHE A 1 169 ? -3.577 -1.609 2.573 1.00 52.91 169 PHE A CA 1
ATOM 1345 C C . PHE A 1 169 ? -2.823 -1.490 1.238 1.00 52.91 169 PHE A C 1
ATOM 1347 O O . PHE A 1 169 ? -1.660 -1.862 1.176 1.00 52.91 169 PHE A O 1
ATOM 1354 N N . THR A 1 170 ? -3.444 -0.870 0.233 1.00 51.41 170 THR A N 1
ATOM 1355 C CA . THR A 1 170 ? -2.873 -0.600 -1.096 1.00 51.41 170 THR A CA 1
ATOM 1356 C C . THR A 1 170 ? -1.855 0.542 -1.133 1.00 51.41 170 THR A C 1
ATOM 1358 O O . THR A 1 170 ? -1.121 0.682 -2.108 1.00 51.41 170 THR A O 1
ATOM 1361 N N . LEU A 1 171 ? -1.821 1.385 -0.098 1.00 56.38 171 LEU A N 1
ATOM 1362 C CA . LEU A 1 171 ? -1.007 2.604 -0.036 1.00 56.38 171 LEU A CA 1
ATOM 1363 C C . LEU A 1 171 ? 0.122 2.515 0.997 1.00 56.38 171 LEU A C 1
ATOM 1365 O O . LEU A 1 171 ? 1.048 3.321 0.965 1.00 56.38 171 LEU A O 1
ATOM 1369 N N . LEU A 1 172 ? 0.051 1.565 1.933 1.00 59.41 172 LEU A N 1
ATOM 1370 C CA . LEU A 1 172 ? 1.030 1.440 3.010 1.00 59.41 172 LEU A CA 1
ATOM 1371 C C . LEU A 1 172 ? 2.384 0.967 2.470 1.00 59.41 172 LEU A C 1
ATOM 1373 O O . LEU A 1 172 ? 2.491 -0.068 1.815 1.00 59.41 172 LEU A O 1
ATOM 1377 N N . ARG A 1 173 ? 3.441 1.713 2.800 1.00 62.38 173 ARG A N 1
ATOM 1378 C CA . ARG A 1 173 ? 4.828 1.363 2.478 1.00 62.38 173 ARG A CA 1
ATOM 1379 C C . ARG A 1 173 ? 5.576 0.945 3.730 1.00 62.38 173 ARG A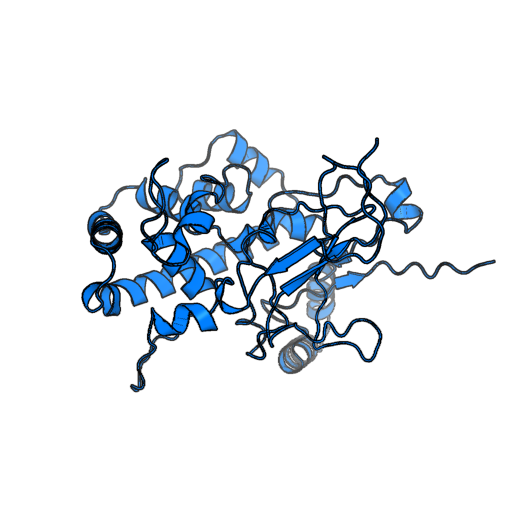 C 1
ATOM 1381 O O . ARG A 1 173 ? 5.365 1.506 4.808 1.00 62.38 173 ARG A O 1
ATOM 1388 N N . TYR A 1 174 ? 6.505 0.006 3.567 1.00 57.03 174 TYR A N 1
ATOM 1389 C CA . TYR A 1 174 ? 7.463 -0.316 4.616 1.00 57.03 174 TYR A CA 1
ATOM 1390 C C . TYR A 1 174 ? 8.461 0.837 4.784 1.00 57.03 174 TYR A C 1
ATOM 1392 O O . TYR A 1 174 ? 9.174 1.207 3.852 1.00 57.03 174 TYR A O 1
ATOM 1400 N N . ASP A 1 175 ? 8.513 1.419 5.977 1.00 58.34 175 ASP A N 1
ATOM 1401 C CA . ASP A 1 175 ? 9.418 2.504 6.328 1.00 58.34 175 ASP A CA 1
ATOM 1402 C C . ASP A 1 175 ? 10.597 1.968 7.140 1.00 58.34 175 ASP A C 1
ATOM 1404 O O .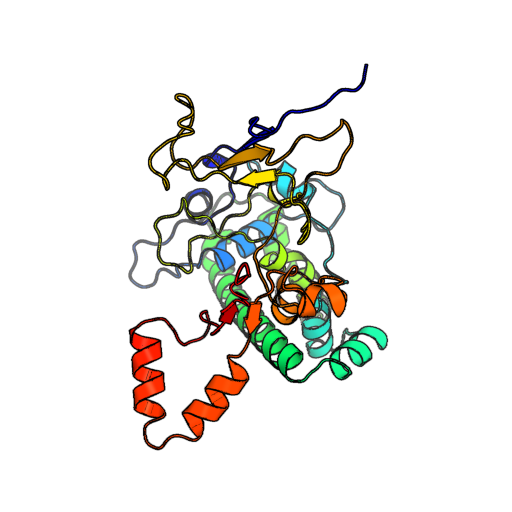 ASP A 1 175 ? 10.539 1.826 8.363 1.00 58.34 175 ASP A O 1
ATOM 1408 N N . MET A 1 176 ? 11.704 1.732 6.437 1.00 52.94 176 MET A N 1
ATOM 1409 C CA . MET A 1 176 ? 12.970 1.262 7.007 1.00 52.94 176 MET A CA 1
ATOM 1410 C C . MET A 1 176 ? 13.574 2.224 8.050 1.00 52.94 176 MET A C 1
ATOM 1412 O O . MET A 1 176 ? 14.475 1.830 8.785 1.00 52.94 176 MET A O 1
ATOM 1416 N N . THR A 1 177 ? 13.101 3.477 8.143 1.00 54.25 177 THR A N 1
ATOM 1417 C CA . THR A 1 177 ? 13.563 4.457 9.151 1.00 54.25 177 THR A CA 1
ATOM 1418 C C . THR A 1 177 ? 12.844 4.302 10.501 1.00 54.25 177 THR A C 1
ATOM 1420 O O . THR A 1 177 ? 13.199 4.922 11.516 1.00 54.25 177 THR A O 1
ATOM 1423 N N . LEU A 1 178 ? 11.807 3.462 10.554 1.00 54.28 178 LEU A N 1
ATOM 1424 C CA . LEU A 1 178 ? 11.154 3.057 11.787 1.00 54.28 178 LEU A CA 1
ATOM 1425 C C . LEU A 1 178 ? 11.891 1.822 12.323 1.00 54.28 178 LEU A C 1
ATOM 1427 O O . LEU A 1 178 ? 11.871 0.750 11.746 1.00 54.28 178 LEU A O 1
ATOM 1431 N N . THR A 1 179 ? 12.595 1.979 13.442 1.00 55.38 179 THR A N 1
ATOM 1432 C CA . THR A 1 179 ? 13.330 0.893 14.114 1.00 55.38 179 THR A CA 1
ATOM 1433 C C . THR A 1 179 ? 12.432 0.058 15.041 1.00 55.38 179 THR A C 1
ATOM 1435 O O . THR A 1 179 ? 12.920 -0.484 16.032 1.00 55.38 179 THR A O 1
ATOM 1438 N N . LYS A 1 180 ? 11.107 0.045 14.828 1.00 54.34 180 LYS A N 1
ATOM 1439 C CA . LYS A 1 180 ? 10.170 -0.717 15.671 1.00 54.34 180 LYS A CA 1
ATOM 1440 C C . LYS A 1 180 ? 10.073 -2.163 15.167 1.00 54.34 180 LYS A C 1
ATOM 1442 O O . LYS A 1 180 ? 10.663 -2.514 14.146 1.00 54.34 180 LYS A O 1
ATOM 1447 N N . SER A 1 181 ? 9.393 -3.030 15.922 1.00 58.16 181 SER A N 1
ATOM 1448 C CA . SER A 1 181 ? 9.108 -4.408 15.501 1.00 58.16 181 SER A CA 1
ATOM 1449 C C . SER A 1 181 ? 8.545 -4.427 14.078 1.00 58.16 181 SER A C 1
ATOM 1451 O O . SER A 1 181 ? 7.792 -3.528 13.713 1.00 58.16 181 SER A O 1
ATOM 1453 N N . ARG A 1 182 ? 8.898 -5.450 13.290 1.00 58.59 182 ARG A N 1
ATOM 1454 C CA . ARG A 1 182 ? 8.652 -5.553 11.836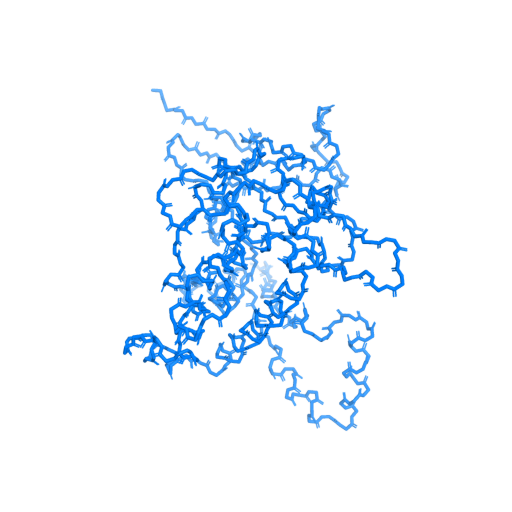 1.00 58.59 182 ARG A CA 1
ATOM 1455 C C . ARG A 1 182 ? 7.220 -5.175 11.400 1.00 58.59 182 ARG A C 1
ATOM 1457 O O . ARG A 1 182 ? 7.066 -4.582 10.342 1.00 58.59 182 ARG A O 1
ATOM 1464 N N . GLY A 1 183 ? 6.201 -5.419 12.232 1.00 62.28 183 GLY A N 1
ATOM 1465 C CA . GLY A 1 183 ? 4.797 -5.066 11.955 1.00 62.28 183 GLY A CA 1
ATOM 1466 C C . GLY A 1 183 ? 4.399 -3.586 12.125 1.00 62.28 183 GLY A C 1
ATOM 1467 O O . GLY A 1 183 ? 3.324 -3.200 11.679 1.00 62.28 183 GLY A O 1
ATOM 1468 N N . ASP A 1 184 ? 5.244 -2.746 12.732 1.00 72.12 184 ASP A N 1
ATOM 1469 C CA . ASP A 1 184 ? 4.953 -1.327 13.018 1.00 72.12 184 ASP A CA 1
ATOM 1470 C C . ASP A 1 184 ? 5.791 -0.344 12.184 1.00 72.12 184 ASP A C 1
ATOM 1472 O O . ASP A 1 184 ? 5.761 0.872 12.407 1.00 72.12 184 ASP A O 1
ATOM 1476 N N . ASN A 1 185 ? 6.527 -0.861 11.202 1.00 77.50 185 ASN A N 1
ATOM 1477 C CA . ASN A 1 185 ? 7.379 -0.077 10.316 1.00 77.50 185 ASN A CA 1
ATOM 1478 C C . ASN A 1 185 ? 6.629 0.297 9.040 1.00 77.50 185 ASN A C 1
ATOM 1480 O O . ASN A 1 185 ? 7.115 0.073 7.940 1.00 77.50 185 ASN A O 1
ATOM 1484 N N . LEU A 1 186 ? 5.419 0.832 9.186 1.00 85.19 186 LEU A N 1
ATOM 1485 C CA . LEU A 1 186 ? 4.587 1.254 8.065 1.00 85.19 186 LEU A CA 1
ATOM 1486 C C . LEU A 1 186 ? 4.393 2.767 8.092 1.00 85.19 186 LEU A C 1
ATOM 1488 O O . LEU A 1 186 ? 4.091 3.342 9.143 1.00 85.19 186 LEU A O 1
ATOM 1492 N N . SER A 1 187 ? 4.538 3.384 6.923 1.00 88.12 187 SER A N 1
ATOM 1493 C CA . SER A 1 187 ? 4.269 4.802 6.692 1.00 88.12 187 SER A CA 1
ATOM 1494 C C . SER A 1 187 ? 3.452 4.988 5.415 1.00 88.12 187 SER A C 1
ATOM 1496 O O . SER A 1 187 ? 3.658 4.282 4.431 1.00 88.12 187 SER A O 1
ATOM 1498 N N . LEU A 1 188 ? 2.578 5.993 5.418 1.00 90.56 188 LEU A N 1
ATOM 1499 C CA . LEU A 1 188 ? 2.193 6.693 4.195 1.00 90.56 188 LEU A CA 1
ATOM 1500 C C . LEU A 1 188 ? 3.157 7.861 3.994 1.00 90.56 188 LEU A C 1
ATOM 1502 O O . LEU A 1 188 ? 3.459 8.605 4.938 1.00 90.56 188 LEU A O 1
ATOM 1506 N N . CYS A 1 189 ? 3.642 8.012 2.773 1.00 91.62 189 CYS A N 1
ATOM 1507 C CA . CYS A 1 189 ? 4.655 8.971 2.380 1.00 91.62 189 CYS A CA 1
ATOM 1508 C C . CYS A 1 189 ? 4.062 9.921 1.329 1.00 91.62 189 CYS A C 1
ATOM 1510 O O . CYS A 1 189 ? 4.125 9.632 0.131 1.00 91.62 189 CYS A O 1
ATOM 1512 N N . PRO A 1 190 ? 3.512 11.081 1.746 1.00 91.75 190 PRO A N 1
ATOM 1513 C CA . PRO A 1 190 ? 2.976 12.063 0.811 1.00 91.75 190 PRO A CA 1
ATOM 1514 C C . PRO A 1 190 ? 3.955 12.406 -0.312 1.00 91.75 190 PRO A C 1
ATOM 1516 O O . PRO A 1 190 ? 5.162 12.465 -0.087 1.00 91.75 190 PRO A O 1
ATOM 1519 N N . VAL A 1 191 ? 3.428 12.658 -1.513 1.00 90.38 191 VAL A N 1
ATOM 1520 C CA . VAL A 1 191 ? 4.186 12.823 -2.772 1.00 90.38 191 VAL A CA 1
ATOM 1521 C C . VAL A 1 191 ? 4.776 11.512 -3.300 1.00 90.38 191 VAL A C 1
ATOM 1523 O O . VAL A 1 191 ? 4.538 11.185 -4.456 1.00 90.38 191 VAL A O 1
ATOM 1526 N N . PHE A 1 192 ? 5.483 10.739 -2.472 1.00 90.88 192 PHE A N 1
ATOM 1527 C CA . PHE A 1 192 ? 6.094 9.473 -2.894 1.00 90.88 192 PHE A CA 1
ATOM 1528 C C . PHE A 1 192 ? 5.061 8.407 -3.274 1.00 90.88 192 PHE A C 1
ATOM 1530 O O . PHE A 1 192 ? 5.234 7.723 -4.276 1.00 90.88 192 PHE A O 1
ATOM 1537 N N . ASP A 1 193 ? 3.962 8.305 -2.524 1.00 90.25 193 ASP A N 1
ATOM 1538 C CA . ASP A 1 193 ? 2.934 7.282 -2.762 1.00 90.25 193 ASP A CA 1
ATOM 1539 C C . ASP A 1 193 ? 2.187 7.441 -4.100 1.00 90.25 193 ASP A C 1
ATOM 1541 O O . ASP A 1 193 ? 1.458 6.535 -4.490 1.00 90.25 193 ASP A O 1
ATOM 1545 N N . PHE A 1 194 ? 2.366 8.563 -4.810 1.00 91.50 194 PHE A N 1
ATOM 1546 C CA . PHE A 1 194 ? 1.804 8.773 -6.151 1.00 91.50 194 PHE A CA 1
ATOM 1547 C C . PHE A 1 194 ? 2.648 8.174 -7.276 1.00 91.50 194 PHE A C 1
ATOM 1549 O O . PHE A 1 194 ? 2.197 8.155 -8.418 1.00 91.50 194 PHE A O 1
ATOM 1556 N N . ALA A 1 195 ? 3.868 7.723 -6.985 1.00 92.50 195 ALA A N 1
ATOM 1557 C CA . ALA A 1 195 ? 4.713 7.094 -7.985 1.00 92.50 195 ALA A CA 1
ATOM 1558 C C . ALA A 1 195 ? 4.190 5.697 -8.312 1.00 92.50 195 ALA A C 1
ATOM 1560 O O . ALA A 1 195 ? 4.075 4.859 -7.416 1.00 92.50 195 ALA A O 1
ATOM 1561 N N . ASN A 1 196 ? 3.911 5.448 -9.590 1.00 92.94 196 ASN A N 1
ATOM 1562 C CA . ASN A 1 196 ? 3.401 4.168 -10.059 1.00 92.94 196 ASN A CA 1
ATOM 1563 C C . ASN A 1 196 ? 4.491 3.090 -10.117 1.00 92.94 196 ASN A C 1
ATOM 1565 O O . ASN A 1 196 ? 5.695 3.369 -10.118 1.00 92.94 196 ASN A O 1
ATOM 1569 N N . HIS A 1 197 ? 4.043 1.834 -10.162 1.00 91.94 197 HIS A N 1
ATOM 1570 C CA . HIS A 1 197 ? 4.915 0.681 -10.332 1.00 91.94 197 HIS A CA 1
ATOM 1571 C C . HIS A 1 197 ? 5.422 0.583 -11.772 1.00 91.94 197 HIS A C 1
ATOM 1573 O O . HIS A 1 197 ? 4.626 0.596 -12.708 1.00 91.94 197 HIS A O 1
ATOM 1579 N N . ALA A 1 198 ? 6.723 0.367 -11.934 1.00 92.12 198 ALA A N 1
ATOM 1580 C CA . ALA A 1 198 ? 7.285 -0.220 -13.142 1.00 92.12 198 ALA A CA 1
ATOM 1581 C C . ALA A 1 198 ? 8.244 -1.353 -12.768 1.00 92.12 198 ALA A C 1
ATOM 1583 O O . ALA A 1 198 ? 9.132 -1.185 -11.923 1.00 92.12 198 ALA A O 1
ATOM 1584 N N . TRP A 1 199 ? 8.066 -2.508 -13.410 1.00 90.44 199 TRP A N 1
ATOM 1585 C CA . TRP A 1 199 ? 9.007 -3.623 -13.307 1.00 90.44 199 TRP A CA 1
ATOM 1586 C C . TRP A 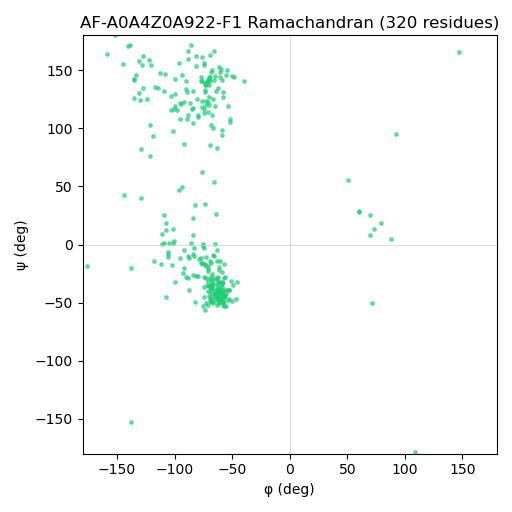1 199 ? 10.173 -3.470 -14.296 1.00 90.44 199 TRP A C 1
ATOM 1588 O O . TRP A 1 199 ? 11.276 -3.934 -14.019 1.00 90.44 199 TRP A O 1
ATOM 1598 N N . THR A 1 200 ? 9.960 -2.759 -15.410 1.00 88.44 200 THR A N 1
ATOM 1599 C CA . THR A 1 200 ? 11.009 -2.349 -16.352 1.00 88.44 200 THR A CA 1
ATOM 1600 C C . THR A 1 200 ? 11.417 -0.901 -16.125 1.00 88.44 200 THR A C 1
ATOM 1602 O O . THR A 1 200 ? 10.568 -0.015 -16.166 1.00 88.44 200 THR A O 1
ATOM 1605 N N . ALA A 1 201 ? 12.721 -0.655 -15.999 1.00 84.50 201 ALA A N 1
ATOM 1606 C CA . ALA A 1 201 ? 13.309 0.688 -16.007 1.00 84.50 201 ALA A CA 1
ATOM 1607 C C . ALA A 1 201 ? 12.642 1.700 -15.039 1.00 84.50 201 ALA A C 1
ATOM 1609 O O . ALA A 1 201 ? 12.235 2.780 -15.476 1.00 84.50 201 ALA A O 1
ATOM 1610 N N . PRO A 1 202 ? 12.539 1.394 -13.727 1.00 88.69 202 PRO A N 1
ATOM 1611 C CA . PRO A 1 202 ? 12.166 2.409 -12.744 1.00 88.69 202 PRO A CA 1
ATOM 1612 C C . PRO A 1 202 ? 13.169 3.567 -12.811 1.00 88.69 202 PRO A C 1
ATOM 1614 O O . PRO A 1 202 ? 14.383 3.349 -12.821 1.00 88.69 202 PRO A O 1
ATOM 1617 N N . ASN A 1 203 ? 12.667 4.797 -12.877 1.00 91.31 203 ASN A N 1
ATOM 1618 C CA . ASN A 1 203 ? 13.486 5.997 -13.072 1.00 91.31 203 ASN A CA 1
ATOM 1619 C C . ASN A 1 203 ? 13.653 6.832 -11.786 1.00 91.31 203 ASN A C 1
ATOM 1621 O O . ASN A 1 203 ? 14.340 7.858 -11.800 1.00 91.31 203 ASN A O 1
ATOM 1625 N N . MET A 1 204 ? 13.072 6.376 -10.672 1.00 92.38 204 MET A N 1
ATOM 1626 C CA . MET A 1 204 ? 13.179 6.970 -9.345 1.00 92.38 204 MET A CA 1
ATOM 1627 C C . MET A 1 204 ? 13.425 5.889 -8.289 1.00 92.38 204 MET A C 1
ATOM 1629 O O . MET A 1 204 ? 12.807 4.833 -8.343 1.00 92.38 204 MET A O 1
ATOM 1633 N N . ASP A 1 205 ? 14.262 6.191 -7.293 1.00 88.62 205 ASP A N 1
ATOM 1634 C CA . ASP A 1 205 ? 14.491 5.315 -6.140 1.00 88.62 205 ASP A CA 1
ATOM 1635 C C . ASP A 1 205 ? 14.501 6.082 -4.807 1.00 88.62 205 ASP A C 1
ATOM 1637 O O . ASP A 1 205 ? 15.059 7.187 -4.722 1.00 88.62 205 ASP A O 1
ATOM 1641 N N . PRO A 1 206 ? 13.931 5.497 -3.735 1.00 86.81 206 PRO A N 1
ATOM 1642 C CA . PRO A 1 206 ? 14.090 6.003 -2.382 1.00 86.81 206 PRO A CA 1
ATOM 1643 C C . PRO A 1 206 ? 15.478 5.641 -1.831 1.00 86.81 206 PRO A C 1
ATOM 1645 O O . PRO A 1 206 ? 15.847 4.474 -1.722 1.00 86.81 206 PRO A O 1
ATOM 1648 N N . VAL A 1 207 ? 16.249 6.641 -1.412 1.00 81.25 207 VAL A N 1
ATOM 1649 C CA . VAL A 1 207 ? 17.567 6.447 -0.800 1.00 81.25 207 VAL A CA 1
ATOM 1650 C C . VAL A 1 207 ? 17.426 6.425 0.714 1.00 81.25 207 VAL A C 1
ATOM 1652 O O . VAL A 1 207 ? 17.000 7.408 1.329 1.00 81.25 207 VAL A O 1
ATOM 1655 N N . ASN A 1 208 ? 17.839 5.320 1.336 1.00 64.00 208 ASN A N 1
ATOM 1656 C CA . ASN A 1 208 ? 17.966 5.264 2.785 1.00 64.00 208 ASN A CA 1
ATOM 1657 C C . ASN A 1 208 ? 19.324 5.835 3.214 1.00 64.00 208 ASN A C 1
ATOM 1659 O O . ASN A 1 208 ? 20.359 5.181 3.095 1.00 64.00 208 ASN A O 1
ATOM 1663 N N . LEU A 1 209 ? 19.312 7.060 3.743 1.00 58.28 209 LEU A N 1
ATOM 1664 C CA . LEU A 1 209 ? 20.517 7.748 4.217 1.00 58.28 209 LEU A CA 1
ATOM 1665 C C . LEU A 1 209 ? 21.202 7.039 5.403 1.00 58.28 209 LEU A C 1
ATOM 1667 O O . LEU A 1 209 ? 22.344 7.369 5.726 1.00 58.28 209 LEU A O 1
ATOM 1671 N N . GLU A 1 210 ? 20.525 6.090 6.064 1.00 52.88 210 GLU A N 1
ATOM 1672 C CA . GLU A 1 210 ? 21.059 5.375 7.229 1.00 52.88 210 GLU A CA 1
ATOM 1673 C C . GLU A 1 210 ? 21.787 4.061 6.879 1.00 52.88 210 GLU A C 1
ATOM 1675 O O . GLU A 1 210 ? 22.579 3.593 7.698 1.00 52.88 210 GLU A O 1
ATOM 1680 N N . SER A 1 211 ? 21.561 3.459 5.701 1.00 45.94 211 SER A N 1
ATOM 1681 C CA . SER A 1 211 ? 21.846 2.023 5.506 1.00 45.94 211 SER A CA 1
ATOM 1682 C C . SER A 1 211 ? 23.071 1.635 4.684 1.00 45.94 211 SER A C 1
ATOM 1684 O O . SER A 1 211 ? 23.437 0.469 4.762 1.00 45.94 211 SER A O 1
ATOM 1686 N N . GLU A 1 212 ? 23.771 2.523 3.972 1.00 41.84 212 GLU A N 1
ATOM 1687 C CA . GLU A 1 212 ? 24.962 2.081 3.225 1.00 41.84 212 GLU A CA 1
ATOM 1688 C C . GLU A 1 212 ? 26.175 2.999 3.371 1.00 41.84 212 GLU A C 1
ATOM 1690 O O . GLU A 1 212 ? 26.146 4.211 3.134 1.00 41.84 212 GLU A O 1
ATOM 1695 N N . GLY A 1 213 ? 27.287 2.381 3.774 1.00 41.81 213 GLY A N 1
ATOM 1696 C CA . GLY A 1 213 ? 28.600 2.994 3.816 1.00 41.81 213 GLY A CA 1
ATOM 1697 C C . GLY A 1 213 ? 29.026 3.484 2.434 1.00 41.81 213 GLY A C 1
ATOM 1698 O O . GLY A 1 213 ? 29.581 2.734 1.648 1.00 41.81 213 GLY A O 1
ATOM 1699 N N . GLY A 1 214 ? 28.846 4.779 2.188 1.00 43.38 214 GLY A N 1
ATOM 1700 C CA . GLY A 1 214 ? 29.586 5.524 1.175 1.00 43.38 214 GLY A CA 1
ATOM 1701 C C . GLY A 1 214 ? 28.928 5.599 -0.200 1.00 43.38 214 GLY A C 1
ATOM 1702 O O . GLY A 1 214 ? 29.213 4.790 -1.071 1.00 43.38 214 GLY A O 1
ATOM 1703 N N . ARG A 1 215 ? 28.185 6.687 -0.438 1.00 39.81 215 ARG A N 1
ATOM 1704 C CA . ARG A 1 215 ? 28.430 7.614 -1.572 1.00 39.81 215 ARG A CA 1
ATOM 1705 C C . ARG A 1 215 ? 27.513 8.836 -1.571 1.00 39.81 215 ARG A C 1
ATOM 1707 O O . ARG A 1 215 ? 27.902 9.851 -2.134 1.00 39.81 215 ARG A O 1
ATOM 1714 N N . TRP A 1 216 ? 26.390 8.794 -0.856 1.00 43.53 216 TRP A N 1
ATOM 1715 C CA . TRP A 1 216 ? 25.461 9.922 -0.761 1.00 43.53 216 TRP A CA 1
ATOM 1716 C C . TRP A 1 216 ? 25.128 10.247 0.696 1.00 43.53 216 TRP A C 1
ATOM 1718 O O . TRP A 1 216 ? 24.113 9.829 1.238 1.00 43.53 216 TRP A O 1
ATOM 1728 N N . ARG A 1 217 ? 26.011 11.010 1.352 1.00 43.50 217 ARG A N 1
ATOM 1729 C CA . ARG A 1 217 ? 25.609 11.829 2.502 1.00 43.50 217 ARG A CA 1
ATOM 1730 C C . ARG A 1 217 ? 25.183 13.172 1.943 1.00 43.50 217 ARG A C 1
ATOM 1732 O O . ARG A 1 217 ? 26.054 13.939 1.542 1.00 43.50 217 ARG A O 1
ATOM 1739 N N . ASP A 1 218 ? 23.888 13.472 1.937 1.00 47.09 218 ASP A N 1
ATOM 1740 C CA . ASP A 1 218 ? 23.495 14.878 1.944 1.00 47.09 218 ASP A CA 1
ATOM 1741 C C . ASP A 1 218 ? 23.838 15.429 3.340 1.00 47.09 218 ASP A C 1
ATOM 1743 O O . ASP A 1 218 ? 23.255 14.975 4.328 1.00 47.09 218 ASP A O 1
ATOM 1747 N N . PRO A 1 219 ? 24.789 16.371 3.474 1.00 44.75 219 PRO A N 1
ATOM 1748 C CA . PRO A 1 219 ? 25.121 16.979 4.762 1.00 44.75 219 PRO A CA 1
ATOM 1749 C C . PRO A 1 219 ? 23.956 17.769 5.387 1.00 44.75 219 PRO A C 1
ATOM 1751 O O . PRO A 1 219 ? 24.099 18.253 6.509 1.00 44.75 219 PRO A O 1
ATOM 1754 N N . ARG A 1 220 ? 22.821 17.919 4.685 1.00 49.44 220 ARG A N 1
ATOM 1755 C CA . ARG A 1 220 ? 21.612 18.607 5.161 1.00 49.44 220 ARG A CA 1
ATOM 1756 C C . ARG A 1 220 ? 20.452 17.682 5.538 1.00 49.44 220 ARG A C 1
ATOM 1758 O O . ARG A 1 220 ? 19.486 18.184 6.108 1.00 49.44 220 ARG A O 1
ATOM 1765 N N . GLY A 1 221 ? 20.538 16.380 5.256 1.00 50.84 221 GLY A N 1
ATOM 1766 C CA . GLY A 1 221 ? 19.450 15.437 5.528 1.00 50.84 221 GLY A CA 1
ATOM 1767 C C . GLY A 1 221 ? 19.271 15.187 7.025 1.00 50.84 221 GLY A C 1
ATOM 1768 O O . GLY A 1 221 ? 20.211 14.769 7.708 1.00 50.84 221 GLY A O 1
ATOM 1769 N N . SER A 1 222 ? 18.077 15.451 7.554 1.00 59.59 222 SER A N 1
ATOM 1770 C CA . SER A 1 222 ? 17.749 15.135 8.945 1.00 59.59 222 SER A CA 1
ATOM 1771 C C . SER A 1 222 ? 17.358 13.658 9.102 1.00 59.59 222 SER A C 1
ATOM 1773 O O . SER A 1 222 ? 16.930 12.989 8.161 1.00 59.59 222 SER A O 1
ATOM 1775 N N . ARG A 1 223 ? 17.558 13.098 10.301 1.00 68.38 223 ARG A N 1
ATOM 1776 C CA . ARG A 1 223 ? 17.297 11.679 10.578 1.00 68.38 223 ARG A CA 1
ATOM 1777 C C . ARG A 1 223 ? 15.830 11.319 10.283 1.00 68.38 223 ARG A C 1
ATOM 1779 O O . ARG A 1 223 ? 14.928 11.944 10.837 1.00 68.38 223 ARG A O 1
ATOM 1786 N N . GLY A 1 224 ? 15.596 10.281 9.475 1.00 74.56 224 GLY A N 1
ATOM 1787 C CA . GLY A 1 224 ? 14.256 9.768 9.148 1.00 74.56 224 GLY A CA 1
ATOM 1788 C C . GLY A 1 224 ? 13.557 10.425 7.949 1.00 74.56 224 GLY A C 1
ATOM 1789 O O . GLY A 1 224 ? 12.396 10.105 7.675 1.00 74.56 224 GLY A O 1
ATOM 1790 N N . GLU A 1 225 ? 14.228 11.332 7.236 1.00 85.50 225 GLU A N 1
ATOM 1791 C CA . GLU A 1 225 ? 13.752 11.854 5.950 1.00 85.50 225 GLU A CA 1
ATOM 1792 C C . GLU A 1 225 ? 13.764 10.774 4.864 1.00 85.50 225 GLU A C 1
ATOM 1794 O O . GLU A 1 225 ? 14.575 9.850 4.893 1.00 85.50 225 GLU A O 1
ATOM 1799 N N . LEU A 1 226 ? 12.846 10.893 3.905 1.00 86.38 226 LEU A N 1
ATOM 1800 C CA . LEU A 1 226 ? 12.845 10.086 2.689 1.00 86.38 226 LEU A CA 1
ATOM 1801 C C . LEU A 1 226 ? 13.375 10.953 1.546 1.00 86.38 226 LEU A C 1
ATOM 1803 O O . LEU A 1 226 ? 12.744 11.944 1.184 1.00 86.38 226 LEU A O 1
ATOM 1807 N N . VAL A 1 227 ? 14.523 10.587 0.983 1.00 89.00 227 VAL A N 1
ATOM 1808 C CA . VAL A 1 227 ? 15.102 11.259 -0.187 1.00 89.00 227 VAL A CA 1
ATOM 1809 C C . VAL A 1 227 ? 14.851 10.389 -1.405 1.00 89.00 227 VAL A C 1
ATOM 1811 O O . VAL A 1 227 ? 15.192 9.213 -1.379 1.00 89.00 227 VAL A O 1
ATOM 1814 N N . CYS A 1 228 ? 14.276 10.953 -2.462 1.00 90.25 228 CYS A N 1
ATOM 1815 C CA . CYS A 1 228 ? 14.090 10.250 -3.728 1.00 90.25 228 CYS A CA 1
ATOM 1816 C C . CYS A 1 228 ? 15.028 10.829 -4.782 1.00 90.25 228 CYS A C 1
ATOM 1818 O O . CYS A 1 228 ? 15.123 12.052 -4.941 1.00 90.25 228 CYS A O 1
ATOM 1820 N N . VAL A 1 229 ? 15.733 9.950 -5.487 1.00 91.50 229 VAL A N 1
ATOM 1821 C CA . VAL A 1 229 ? 16.698 10.321 -6.526 1.00 91.50 229 VAL A CA 1
ATOM 1822 C C . VAL A 1 229 ? 16.307 9.714 -7.862 1.00 91.50 229 VAL A C 1
ATOM 1824 O O . VAL A 1 229 ? 15.647 8.680 -7.902 1.00 91.50 229 VAL A O 1
ATOM 1827 N N . SER A 1 230 ? 16.730 10.340 -8.955 1.00 92.81 230 SER A N 1
ATOM 1828 C CA . SER A 1 230 ? 16.631 9.733 -10.279 1.00 92.81 230 SER A CA 1
ATOM 1829 C C . SER A 1 230 ? 17.640 8.593 -10.425 1.00 92.81 230 SER A C 1
ATOM 1831 O O . SER A 1 230 ? 18.800 8.723 -10.027 1.00 92.81 230 SER A O 1
ATOM 1833 N N . THR A 1 231 ? 17.240 7.485 -11.039 1.00 89.38 231 THR A N 1
ATOM 1834 C CA . THR A 1 231 ? 18.149 6.363 -11.355 1.00 89.38 231 THR A CA 1
ATOM 1835 C C . THR A 1 231 ? 18.736 6.491 -12.762 1.00 89.38 231 THR A C 1
ATOM 1837 O O . THR A 1 231 ? 19.841 6.019 -13.027 1.00 89.38 231 THR A O 1
ATOM 1840 N N . MET A 1 232 ? 18.037 7.202 -13.648 1.00 89.38 232 MET A N 1
ATOM 1841 C CA . MET A 1 232 ? 18.406 7.414 -15.045 1.00 89.38 232 MET A CA 1
ATOM 1842 C C . MET A 1 232 ? 18.147 8.857 -15.497 1.00 89.38 232 MET A C 1
ATOM 1844 O O . MET A 1 232 ? 17.609 9.677 -14.752 1.00 89.38 232 MET A O 1
ATOM 1848 N N . GLU A 1 233 ? 18.607 9.184 -16.703 1.00 91.00 233 GLU A N 1
ATOM 1849 C CA . GLU A 1 233 ? 18.278 10.443 -17.373 1.00 91.00 233 GLU A CA 1
ATOM 1850 C C . GLU A 1 233 ? 16.830 10.390 -17.870 1.00 91.00 233 GLU A C 1
ATOM 1852 O O . GLU A 1 233 ? 16.409 9.365 -18.402 1.00 91.00 233 GLU A O 1
ATOM 1857 N N . GLY A 1 234 ? 16.082 11.476 -17.688 1.00 87.69 234 GLY A N 1
ATOM 1858 C CA . GLY A 1 234 ? 14.684 11.553 -18.106 1.00 87.69 234 GLY A CA 1
ATOM 1859 C C . GLY A 1 234 ? 14.306 12.939 -18.603 1.00 87.69 234 GLY A C 1
ATOM 1860 O O . GLY A 1 234 ? 14.946 13.948 -18.276 1.00 87.69 234 GLY A O 1
ATOM 1861 N N . ALA A 1 235 ? 13.278 12.992 -19.439 1.00 88.19 235 ALA A N 1
ATOM 1862 C CA . ALA A 1 235 ? 12.787 14.225 -20.025 1.00 88.19 235 ALA A CA 1
ATOM 1863 C C . ALA A 1 235 ? 11.735 14.896 -19.136 1.00 88.19 235 ALA A C 1
ATOM 1865 O O . ALA A 1 235 ? 11.098 14.302 -18.267 1.00 88.19 235 ALA A O 1
ATOM 1866 N N . LYS A 1 236 ? 11.548 16.193 -19.360 1.00 87.69 236 LYS A N 1
ATOM 1867 C CA . LYS A 1 236 ? 10.441 16.935 -18.768 1.00 87.69 236 LYS A CA 1
ATOM 1868 C C . LYS A 1 236 ? 9.108 16.313 -19.184 1.00 87.69 236 LYS A C 1
ATOM 1870 O O . LYS A 1 236 ? 8.937 15.953 -20.344 1.00 87.69 236 LYS A O 1
ATOM 1875 N N . ASP A 1 237 ? 8.175 16.293 -18.238 1.00 89.12 237 ASP A N 1
ATOM 1876 C CA . ASP A 1 237 ? 6.812 15.788 -18.404 1.00 89.12 237 ASP A CA 1
ATOM 1877 C C . ASP A 1 237 ? 6.740 14.249 -18.566 1.00 89.12 237 ASP A C 1
ATOM 1879 O O . ASP A 1 237 ? 5.657 13.717 -18.796 1.00 89.12 237 ASP A O 1
ATOM 1883 N N . GLU A 1 238 ? 7.858 13.526 -18.383 1.00 91.38 238 GLU A N 1
ATOM 1884 C CA . GLU A 1 238 ? 7.859 12.067 -18.217 1.00 91.38 238 GLU A CA 1
ATOM 1885 C C . GLU A 1 238 ? 7.413 11.663 -16.808 1.00 91.38 238 GLU A C 1
ATOM 1887 O O . GLU A 1 238 ? 7.721 12.326 -15.812 1.00 91.38 238 GLU A O 1
ATOM 1892 N N . GLU A 1 239 ? 6.686 10.550 -16.734 1.00 93.31 239 GLU A N 1
ATOM 1893 C CA . GLU A 1 239 ? 6.229 9.979 -15.475 1.00 93.31 239 GLU A CA 1
ATOM 1894 C C . GLU A 1 239 ? 7.391 9.353 -14.695 1.00 93.31 239 GLU A C 1
ATOM 1896 O O . GLU A 1 239 ? 8.292 8.726 -15.261 1.00 93.31 239 GLU A O 1
ATOM 1901 N N . LEU A 1 240 ? 7.362 9.533 -13.374 1.00 93.81 240 LEU A N 1
ATOM 1902 C CA . LEU A 1 240 ? 8.328 8.935 -12.467 1.00 93.81 240 LEU A CA 1
ATOM 1903 C C . LEU A 1 240 ? 7.775 7.625 -11.904 1.00 93.81 240 LEU A C 1
ATOM 1905 O O . LEU A 1 240 ? 6.738 7.614 -11.239 1.00 93.81 240 LEU A O 1
ATOM 1909 N N . PHE A 1 241 ? 8.507 6.541 -12.132 1.00 94.25 241 PHE A N 1
ATOM 1910 C CA . PHE A 1 241 ? 8.177 5.195 -11.695 1.00 94.25 241 PHE A CA 1
ATOM 1911 C C . PHE A 1 241 ? 9.163 4.697 -10.649 1.00 94.25 241 PHE A C 1
ATOM 1913 O O . PHE A 1 241 ? 10.362 4.977 -10.705 1.00 94.25 241 PHE A O 1
ATOM 1920 N N . ILE A 1 242 ? 8.644 3.876 -9.745 1.00 92.38 242 ILE A N 1
ATOM 1921 C CA . ILE A 1 242 ? 9.421 3.107 -8.775 1.00 92.38 242 ILE A CA 1
ATOM 1922 C C . ILE A 1 242 ? 9.103 1.623 -8.949 1.00 92.38 242 ILE A C 1
ATOM 1924 O O . ILE A 1 242 ? 8.031 1.255 -9.429 1.00 92.38 242 ILE A O 1
ATOM 1928 N N . THR A 1 243 ? 9.981 0.741 -8.487 1.00 89.75 243 THR A N 1
ATOM 1929 C CA . THR A 1 243 ? 9.627 -0.676 -8.339 1.00 89.75 243 THR A CA 1
ATOM 1930 C C . THR A 1 243 ? 9.102 -0.907 -6.927 1.00 89.75 243 THR A C 1
ATOM 1932 O O . THR A 1 243 ? 9.770 -0.624 -5.937 1.00 89.75 243 THR A O 1
ATOM 1935 N N . TYR A 1 244 ? 7.875 -1.419 -6.816 1.00 87.12 244 TYR A N 1
ATOM 1936 C CA . TYR A 1 244 ? 7.243 -1.678 -5.506 1.00 87.12 244 TYR A CA 1
ATOM 1937 C C . TYR A 1 244 ? 7.890 -2.857 -4.767 1.00 87.12 244 TYR A C 1
ATOM 1939 O O . TYR A 1 244 ? 7.736 -2.983 -3.558 1.00 87.12 244 TYR A O 1
ATOM 1947 N N . GLY A 1 245 ? 8.619 -3.685 -5.508 1.00 83.81 245 GLY A N 1
ATOM 1948 C CA . GLY A 1 245 ? 9.269 -4.908 -5.075 1.00 83.81 245 GLY A CA 1
ATOM 1949 C C . GLY A 1 245 ? 9.262 -5.914 -6.224 1.00 83.81 245 GLY A C 1
ATOM 1950 O O . GLY A 1 245 ? 8.517 -5.753 -7.193 1.00 83.81 245 GLY A O 1
ATOM 1951 N N . ALA A 1 246 ? 10.064 -6.966 -6.099 1.00 84.44 246 ALA A N 1
ATOM 1952 C CA . ALA A 1 246 ? 10.116 -8.097 -7.025 1.00 84.44 246 ALA A CA 1
ATOM 1953 C C . ALA A 1 246 ? 8.885 -9.023 -6.897 1.00 84.44 246 ALA A C 1
ATOM 1955 O O . ALA A 1 246 ? 8.996 -10.234 -6.991 1.00 84.44 246 ALA A O 1
ATOM 1956 N N . HIS A 1 247 ? 7.701 -8.487 -6.612 1.00 85.88 247 HIS A N 1
ATOM 1957 C CA . HIS A 1 247 ? 6.560 -9.286 -6.178 1.00 85.88 247 HIS A CA 1
ATOM 1958 C C . HIS A 1 247 ? 5.977 -10.177 -7.279 1.00 85.88 247 HIS A C 1
ATOM 1960 O O . HIS A 1 247 ? 5.868 -9.786 -8.442 1.00 85.88 247 HIS A O 1
ATOM 1966 N N . ALA A 1 248 ? 5.518 -11.366 -6.881 1.00 87.94 248 ALA A N 1
ATOM 1967 C CA . ALA A 1 248 ? 4.698 -12.219 -7.731 1.00 87.94 248 ALA A CA 1
ATOM 1968 C C . ALA A 1 248 ? 3.395 -11.498 -8.121 1.00 87.94 248 ALA A C 1
ATOM 1970 O O . ALA A 1 248 ? 2.809 -10.782 -7.304 1.00 87.94 248 ALA A O 1
ATOM 1971 N N . ASN A 1 249 ? 2.856 -11.787 -9.313 1.00 90.81 249 ASN A N 1
ATOM 1972 C CA . ASN A 1 249 ? 1.552 -11.256 -9.737 1.00 90.81 249 ASN A CA 1
ATOM 1973 C C . ASN A 1 249 ? 0.421 -11.606 -8.759 1.00 90.81 249 ASN A C 1
ATOM 1975 O O . ASN A 1 249 ? -0.511 -10.825 -8.608 1.00 90.81 249 ASN A O 1
ATOM 1979 N N . ARG A 1 250 ? 0.529 -12.731 -8.033 1.00 90.88 250 ARG A N 1
ATOM 1980 C CA . ARG A 1 250 ? -0.375 -13.051 -6.916 1.00 90.88 250 ARG A CA 1
ATOM 1981 C C . ARG A 1 250 ? -0.388 -11.926 -5.876 1.00 90.88 250 ARG A C 1
ATOM 1983 O O . ARG A 1 250 ? -1.464 -11.441 -5.552 1.00 90.88 250 ARG A O 1
ATOM 1990 N N . THR A 1 251 ? 0.778 -11.513 -5.382 1.00 88.06 251 THR A N 1
ATOM 1991 C CA . THR A 1 251 ? 0.931 -10.450 -4.373 1.00 88.06 251 THR A CA 1
ATOM 1992 C C . THR A 1 251 ? 0.503 -9.094 -4.919 1.00 88.06 251 THR A C 1
ATOM 1994 O O . THR A 1 251 ? -0.294 -8.419 -4.275 1.00 88.06 251 THR A O 1
ATOM 1997 N N . LEU A 1 252 ? 0.958 -8.723 -6.124 1.00 89.56 252 LEU A N 1
ATOM 1998 C CA . LEU A 1 252 ? 0.552 -7.467 -6.767 1.00 89.56 252 LEU A CA 1
ATOM 1999 C C . LEU A 1 252 ? -0.971 -7.370 -6.884 1.00 89.56 252 LEU A C 1
ATOM 2001 O O . LEU A 1 252 ? -1.564 -6.345 -6.552 1.00 89.56 252 LEU A O 1
ATOM 2005 N N . PHE A 1 253 ? -1.619 -8.471 -7.258 1.00 91.81 253 PHE A N 1
ATOM 2006 C CA . PHE A 1 253 ? -3.059 -8.492 -7.421 1.00 91.81 253 PHE A CA 1
ATOM 2007 C C . PHE A 1 253 ? -3.792 -8.333 -6.089 1.00 91.81 253 PHE A C 1
ATOM 2009 O O . PHE A 1 253 ? -4.681 -7.492 -5.984 1.00 91.81 253 PHE A O 1
ATOM 2016 N N . VAL A 1 254 ? -3.430 -9.113 -5.064 1.00 89.31 254 VAL A N 1
ATOM 2017 C CA . VAL A 1 254 ? -4.188 -9.126 -3.803 1.00 89.31 254 VAL A CA 1
ATOM 2018 C C . VAL A 1 254 ? -3.879 -7.946 -2.876 1.00 89.31 254 VAL A C 1
ATOM 2020 O O . VAL A 1 254 ? -4.752 -7.581 -2.090 1.00 89.31 254 VAL A O 1
ATOM 2023 N N . GLU A 1 255 ? -2.680 -7.358 -2.954 1.00 86.12 255 GLU A N 1
ATOM 2024 C CA . GLU A 1 255 ? -2.264 -6.227 -2.106 1.00 86.12 255 GLU A CA 1
ATOM 2025 C C . GLU A 1 255 ? -2.368 -4.866 -2.803 1.00 86.12 255 GLU A C 1
ATOM 2027 O O . GLU A 1 255 ? -2.638 -3.873 -2.129 1.00 86.12 255 GLU A O 1
ATOM 2032 N N . TYR A 1 256 ? -2.165 -4.804 -4.126 1.00 87.50 256 TYR A N 1
ATOM 2033 C CA . TYR A 1 256 ? -2.125 -3.543 -4.878 1.00 87.50 256 TYR A CA 1
ATOM 2034 C C . TYR A 1 256 ? -3.228 -3.413 -5.938 1.00 87.50 256 TYR A C 1
ATOM 2036 O O . TYR A 1 256 ? -3.475 -2.311 -6.425 1.00 87.50 256 TYR A O 1
ATOM 2044 N N . GLY A 1 257 ? -3.915 -4.502 -6.297 1.00 89.69 257 GLY A N 1
ATOM 2045 C CA . GLY A 1 257 ? -5.022 -4.485 -7.258 1.00 89.69 257 GLY A CA 1
ATOM 2046 C C . GLY A 1 257 ? -4.610 -4.437 -8.729 1.00 89.69 257 GLY A C 1
ATOM 2047 O O . GLY A 1 257 ? -5.435 -4.087 -9.569 1.00 89.69 257 GLY A O 1
ATOM 2048 N N . PHE A 1 258 ? -3.365 -4.789 -9.062 1.00 92.12 258 PHE A N 1
ATOM 2049 C CA . PHE A 1 258 ? -2.892 -4.892 -10.448 1.00 92.12 258 PHE A CA 1
ATOM 2050 C C . PHE A 1 258 ? -1.964 -6.100 -10.638 1.00 92.12 258 PHE A C 1
ATOM 2052 O O . PHE A 1 258 ? -1.574 -6.752 -9.677 1.00 92.12 258 PHE A O 1
ATOM 2059 N N . ILE A 1 259 ? -1.609 -6.414 -11.882 1.00 92.81 259 ILE A N 1
ATOM 2060 C CA . ILE A 1 259 ? -0.588 -7.414 -12.220 1.00 92.81 259 ILE A CA 1
ATOM 2061 C C . ILE A 1 259 ? 0.425 -6.796 -13.178 1.00 92.81 259 ILE A C 1
ATOM 2063 O O . ILE A 1 259 ? 0.085 -5.873 -13.919 1.00 92.81 259 ILE A O 1
ATOM 2067 N N . ASN A 1 260 ? 1.646 -7.319 -13.189 1.00 92.50 260 ASN A N 1
ATOM 2068 C CA . ASN A 1 260 ? 2.583 -7.042 -14.264 1.00 92.50 260 ASN A CA 1
ATOM 2069 C C . ASN A 1 260 ? 2.154 -7.807 -15.515 1.00 92.50 260 ASN A C 1
ATOM 2071 O O . ASN A 1 260 ? 1.898 -9.014 -15.456 1.00 92.50 260 ASN A O 1
ATOM 2075 N N . ASP A 1 261 ? 2.102 -7.093 -16.635 1.00 91.88 261 ASP A N 1
ATOM 2076 C CA . ASP A 1 261 ? 2.040 -7.694 -17.961 1.00 91.88 261 ASP A CA 1
ATOM 2077 C C . ASP A 1 261 ? 3.460 -8.127 -18.340 1.00 91.88 261 ASP A C 1
ATOM 2079 O O . ASP A 1 261 ? 4.351 -7.286 -18.486 1.00 91.88 261 ASP A O 1
ATOM 2083 N N . VAL A 1 262 ? 3.690 -9.439 -18.366 1.00 89.75 262 VAL A N 1
ATOM 2084 C CA . VAL A 1 262 ? 5.010 -10.052 -18.550 1.00 89.75 262 VAL A CA 1
ATOM 2085 C C . VAL A 1 262 ? 4.891 -11.098 -19.648 1.00 89.75 262 VAL A C 1
ATOM 2087 O O . VAL A 1 262 ? 4.067 -12.010 -19.542 1.00 89.75 262 VAL A O 1
ATOM 2090 N N . GLY A 1 263 ? 5.712 -10.980 -20.691 1.00 89.69 263 GLY A N 1
ATOM 2091 C CA . GLY A 1 263 ? 5.749 -11.959 -21.771 1.00 89.69 263 GLY A CA 1
ATOM 2092 C C . GLY A 1 263 ? 6.449 -13.256 -21.358 1.00 89.69 263 GLY A C 1
ATOM 2093 O O . GLY A 1 263 ? 7.312 -13.270 -20.480 1.00 89.69 263 GLY A O 1
ATOM 2094 N N . GLU A 1 264 ? 6.133 -14.362 -22.036 1.00 87.94 264 GLU A N 1
ATOM 2095 C CA . GLU A 1 264 ? 6.843 -15.640 -21.840 1.00 87.94 264 GLU A CA 1
ATOM 2096 C C . GLU A 1 264 ? 8.353 -15.509 -22.114 1.00 87.94 264 GLU A C 1
ATOM 2098 O O . GLU A 1 264 ? 9.175 -16.137 -21.439 1.00 87.94 264 GLU A O 1
ATOM 2103 N N . ASP A 1 265 ? 8.729 -14.642 -23.057 1.00 90.75 265 ASP A N 1
ATOM 2104 C CA . ASP A 1 265 ? 10.124 -14.348 -23.390 1.00 90.75 265 ASP A CA 1
ATOM 2105 C C . ASP A 1 265 ? 10.851 -13.627 -22.244 1.00 90.75 265 ASP A C 1
ATOM 2107 O O . ASP A 1 265 ? 12.004 -13.942 -21.950 1.00 90.75 265 ASP A O 1
ATOM 2111 N N . ASP A 1 266 ? 10.1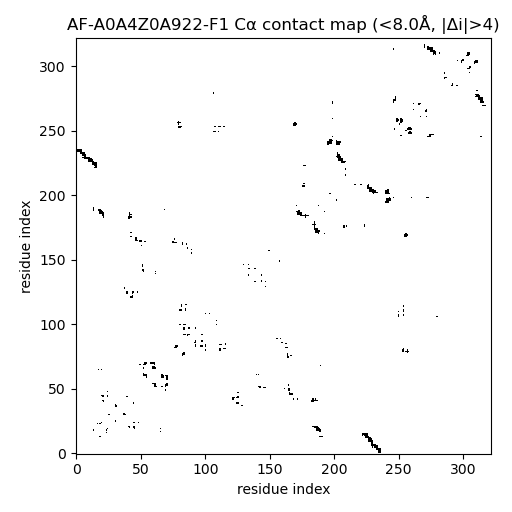86 -12.716 -21.529 1.00 89.19 266 ASP A N 1
ATOM 2112 C CA . ASP A 1 266 ? 10.780 -11.992 -20.396 1.00 89.19 266 ASP A CA 1
ATOM 2113 C C . ASP A 1 266 ? 11.050 -12.926 -19.207 1.00 89.19 266 ASP A C 1
ATOM 2115 O O . ASP A 1 266 ? 12.054 -12.784 -18.503 1.00 89.19 266 ASP A O 1
ATOM 2119 N N . ILE A 1 267 ? 10.170 -13.914 -19.008 1.00 85.12 267 ILE A N 1
ATOM 2120 C CA . ILE A 1 267 ? 10.322 -14.954 -17.983 1.00 85.12 267 ILE A CA 1
ATOM 2121 C C . ILE A 1 267 ? 11.448 -15.914 -18.373 1.00 85.12 267 ILE A C 1
ATOM 2123 O O . ILE A 1 267 ? 12.355 -16.165 -17.580 1.00 85.12 267 ILE A O 1
ATOM 2127 N N . SER A 1 268 ? 11.406 -16.457 -19.593 1.00 84.81 268 SER A N 1
ATOM 2128 C CA . SER A 1 268 ? 12.363 -17.474 -20.050 1.00 84.81 268 SER A CA 1
ATOM 2129 C C . SER A 1 268 ? 13.783 -16.933 -20.239 1.00 84.81 268 SER A C 1
ATOM 2131 O O . SER A 1 268 ? 14.748 -17.671 -20.040 1.00 84.81 268 SER A O 1
ATOM 2133 N N . SER A 1 269 ? 13.927 -15.645 -20.563 1.00 87.44 269 SER A N 1
ATOM 2134 C CA . SER A 1 269 ? 15.223 -14.957 -20.640 1.00 87.44 269 SER A CA 1
ATOM 2135 C C . SER A 1 269 ? 15.788 -14.544 -19.277 1.00 87.44 269 SER A C 1
ATOM 2137 O O . SER A 1 269 ? 16.958 -14.170 -19.195 1.00 87.44 269 SER A O 1
ATOM 2139 N N . GLY A 1 270 ? 14.985 -14.604 -18.209 1.00 82.94 270 GLY A N 1
ATOM 2140 C CA . GLY A 1 270 ? 15.375 -14.147 -16.874 1.00 82.94 270 GLY A CA 1
ATOM 2141 C C . GLY A 1 270 ? 15.447 -12.628 -16.724 1.00 82.94 270 GLY A C 1
ATOM 2142 O O . GLY A 1 270 ? 16.011 -12.145 -15.745 1.00 82.94 270 GLY A O 1
ATOM 2143 N N . VAL A 1 271 ? 14.907 -11.870 -17.683 1.00 86.31 271 VAL A N 1
ATOM 2144 C CA . VAL A 1 271 ? 14.849 -10.403 -17.609 1.00 86.31 271 VAL A CA 1
ATOM 2145 C C . VAL A 1 271 ? 13.830 -9.957 -16.566 1.00 86.31 271 VAL A C 1
ATOM 2147 O O . VAL A 1 271 ? 14.063 -8.959 -15.887 1.00 86.31 271 VAL A O 1
ATOM 2150 N N . TYR A 1 272 ? 12.726 -10.693 -16.407 1.00 85.56 272 TYR A N 1
ATOM 2151 C CA . TYR A 1 272 ? 11.738 -10.409 -15.374 1.00 85.56 272 TYR A CA 1
ATOM 2152 C C . TYR A 1 272 ? 12.257 -10.838 -13.990 1.00 85.56 272 TYR A C 1
ATOM 2154 O O . TYR A 1 272 ? 12.376 -12.039 -13.733 1.00 85.56 272 TYR A O 1
ATOM 2162 N N . PRO A 1 273 ? 12.510 -9.901 -13.053 1.00 79.56 273 PRO A N 1
ATOM 2163 C CA . PRO A 1 273 ? 13.078 -10.213 -11.743 1.00 79.56 273 PRO A CA 1
ATOM 2164 C C . PRO A 1 273 ? 12.002 -10.690 -10.752 1.00 79.56 273 PRO A C 1
ATOM 2166 O O . PRO A 1 273 ? 12.047 -10.348 -9.575 1.00 79.56 273 PRO A O 1
ATOM 2169 N N . GLY A 1 274 ? 10.982 -11.407 -11.225 1.00 76.88 274 GLY A N 1
ATOM 2170 C CA . GLY A 1 274 ? 9.824 -11.784 -10.423 1.00 76.88 274 GLY A CA 1
ATOM 2171 C C . GLY A 1 274 ? 10.127 -12.836 -9.360 1.00 76.88 274 GLY A C 1
ATOM 2172 O O . GLY A 1 274 ? 10.840 -13.812 -9.594 1.00 76.88 274 GLY A O 1
ATOM 2173 N N . GLU A 1 275 ? 9.514 -12.671 -8.194 1.00 81.56 275 GLU A N 1
ATOM 2174 C CA . GLU A 1 275 ? 9.393 -13.710 -7.181 1.00 81.56 275 GLU A CA 1
ATOM 2175 C C . GLU A 1 275 ? 8.371 -14.760 -7.628 1.00 81.56 275 GLU A C 1
ATOM 2177 O O . GLU A 1 275 ? 7.282 -14.443 -8.116 1.00 81.56 275 GLU A O 1
ATOM 2182 N N . VAL A 1 276 ? 8.699 -16.026 -7.386 1.00 77.25 276 VAL A N 1
ATOM 2183 C CA . VAL A 1 276 ? 7.732 -17.120 -7.378 1.00 77.25 276 VAL A CA 1
ATOM 2184 C C . VAL A 1 276 ? 7.412 -17.422 -5.925 1.00 77.25 276 VAL A C 1
ATOM 2186 O O . VAL A 1 276 ? 8.278 -17.801 -5.133 1.00 77.25 276 VAL A O 1
ATOM 2189 N N . ASP A 1 277 ? 6.152 -17.224 -5.562 1.00 74.44 277 ASP A N 1
ATOM 2190 C CA . ASP A 1 277 ? 5.650 -17.616 -4.255 1.00 74.44 277 ASP A CA 1
ATOM 2191 C C . ASP A 1 277 ? 5.364 -19.122 -4.282 1.00 74.44 277 ASP A C 1
ATOM 2193 O O . ASP A 1 277 ? 4.462 -19.573 -4.989 1.00 74.44 277 ASP A O 1
ATOM 2197 N N . VAL A 1 278 ? 6.174 -19.872 -3.536 1.00 80.44 278 VAL A N 1
ATOM 2198 C CA . VAL A 1 278 ? 6.133 -21.339 -3.431 1.00 80.44 278 VAL A CA 1
ATOM 2199 C C . VAL A 1 278 ? 5.578 -21.792 -2.082 1.00 80.44 278 VAL A C 1
ATOM 2201 O O . VAL A 1 278 ? 5.736 -22.950 -1.704 1.00 80.44 278 VAL A O 1
ATOM 2204 N N . HIS A 1 279 ? 4.990 -20.878 -1.308 1.00 79.12 279 HIS A N 1
ATOM 2205 C CA . HIS A 1 279 ? 4.610 -21.148 0.072 1.00 79.12 279 HIS A CA 1
ATOM 2206 C C . HIS A 1 279 ? 3.588 -22.281 0.189 1.00 79.12 279 HIS A C 1
ATOM 2208 O O . HIS A 1 279 ? 3.756 -23.147 1.035 1.00 79.12 279 HIS A O 1
ATOM 2214 N N . ASP A 1 280 ? 2.598 -22.327 -0.700 1.00 75.31 280 ASP A N 1
ATOM 2215 C CA . ASP A 1 280 ? 1.598 -23.401 -0.771 1.00 75.31 280 ASP A CA 1
ATOM 2216 C C . ASP A 1 280 ? 2.229 -24.769 -1.071 1.00 75.31 280 ASP A C 1
ATOM 2218 O O . ASP A 1 280 ? 1.942 -25.752 -0.390 1.00 75.31 280 ASP A O 1
ATOM 2222 N N . VAL A 1 281 ? 3.149 -24.826 -2.036 1.00 81.31 281 VAL A N 1
ATOM 2223 C CA . VAL A 1 281 ? 3.899 -26.052 -2.357 1.00 81.31 281 VAL A CA 1
ATOM 2224 C C . VAL A 1 281 ? 4.763 -26.496 -1.172 1.00 81.31 281 VAL A C 1
ATOM 2226 O O . VAL A 1 281 ? 4.852 -27.685 -0.866 1.00 81.31 281 VAL A O 1
ATOM 2229 N N . MET A 1 282 ? 5.396 -25.545 -0.483 1.00 83.12 282 MET A N 1
ATOM 2230 C CA . MET A 1 282 ? 6.207 -25.824 0.701 1.00 83.12 282 MET A CA 1
ATOM 2231 C C . MET A 1 282 ? 5.351 -26.279 1.887 1.00 83.12 282 MET A C 1
ATOM 2233 O O . MET A 1 282 ? 5.779 -27.170 2.617 1.00 83.12 282 MET A O 1
ATOM 2237 N N . GLU A 1 283 ? 4.156 -25.715 2.075 1.00 82.88 283 GLU A N 1
ATOM 2238 C CA . GLU A 1 283 ? 3.181 -26.158 3.076 1.00 82.88 283 GLU A CA 1
ATOM 2239 C C . GLU A 1 283 ? 2.801 -27.619 2.864 1.00 82.88 283 GLU A C 1
ATOM 2241 O O . GLU A 1 283 ? 2.959 -28.422 3.784 1.00 82.88 283 GLU A O 1
ATOM 2246 N N . GLU A 1 284 ? 2.395 -27.979 1.646 1.00 84.75 284 GLU A N 1
ATOM 2247 C CA . GLU A 1 284 ? 2.028 -29.353 1.300 1.00 84.75 284 GLU A CA 1
ATOM 2248 C C . GLU A 1 284 ? 3.209 -30.319 1.488 1.00 84.75 284 GLU A C 1
ATOM 2250 O O . GLU A 1 284 ? 3.075 -31.387 2.096 1.00 84.75 284 GLU A O 1
ATOM 2255 N N . LEU A 1 285 ? 4.403 -29.922 1.034 1.00 86.69 285 LEU A N 1
ATOM 2256 C CA . LEU A 1 285 ? 5.610 -30.729 1.181 1.00 86.69 285 LEU A CA 1
ATOM 2257 C C . LEU A 1 285 ? 5.961 -30.953 2.657 1.00 86.69 285 LEU A C 1
ATOM 2259 O O . LEU A 1 285 ? 6.244 -32.085 3.058 1.00 86.69 285 LEU A O 1
ATOM 2263 N N . ILE A 1 286 ? 5.920 -29.901 3.478 1.00 87.56 286 ILE A N 1
ATOM 2264 C CA . ILE A 1 286 ? 6.211 -29.992 4.913 1.00 87.56 286 ILE A CA 1
ATOM 2265 C C . ILE A 1 286 ? 5.165 -30.856 5.613 1.00 87.56 286 ILE A C 1
ATOM 2267 O O . ILE A 1 286 ? 5.537 -31.694 6.428 1.00 87.56 286 ILE A O 1
ATOM 2271 N N . GLU A 1 287 ? 3.882 -30.708 5.285 1.00 88.12 287 GLU A N 1
ATOM 2272 C CA . GLU A 1 287 ? 2.797 -31.511 5.864 1.00 88.12 287 GLU A CA 1
ATOM 2273 C C . GLU A 1 287 ? 2.908 -32.999 5.535 1.00 88.12 287 GLU A C 1
ATOM 2275 O O . GLU A 1 287 ? 2.534 -33.838 6.355 1.00 88.12 287 GLU A O 1
ATOM 2280 N N . SER A 1 288 ? 3.492 -33.341 4.385 1.00 89.00 288 SER A N 1
ATOM 2281 C CA . SER A 1 288 ? 3.764 -34.733 4.014 1.00 89.00 288 SER A CA 1
ATOM 2282 C C . SER A 1 288 ? 4.919 -35.379 4.803 1.00 89.00 288 SER A C 1
ATOM 2284 O O . SER A 1 288 ? 5.110 -36.597 4.743 1.00 89.00 288 SER A O 1
ATOM 2286 N N . CYS A 1 289 ? 5.693 -34.598 5.566 1.00 89.44 289 CYS A N 1
ATOM 2287 C CA . CYS A 1 289 ? 6.864 -35.081 6.295 1.00 89.44 289 CYS A CA 1
ATOM 2288 C C . CYS A 1 289 ? 6.518 -35.561 7.714 1.00 89.44 289 CYS A C 1
ATOM 2290 O O . CYS A 1 289 ? 5.807 -34.902 8.467 1.00 89.44 289 CYS A O 1
ATOM 2292 N N . ALA A 1 290 ? 7.144 -36.655 8.166 1.00 91.00 290 ALA A N 1
ATOM 2293 C CA . ALA A 1 290 ? 6.954 -37.178 9.530 1.00 91.00 290 ALA A CA 1
ATOM 2294 C C . ALA A 1 290 ? 7.378 -36.196 10.646 1.00 91.00 290 ALA A C 1
ATOM 2296 O O . ALA A 1 290 ? 6.963 -36.335 11.794 1.00 91.00 290 ALA A O 1
ATOM 2297 N N . VAL A 1 291 ? 8.204 -35.203 10.305 1.00 89.69 291 VAL A N 1
ATOM 2298 C CA . VAL A 1 291 ? 8.714 -34.156 11.204 1.00 89.69 291 VAL A CA 1
ATOM 2299 C C . VAL A 1 291 ? 8.078 -32.784 10.937 1.00 89.69 291 VAL A C 1
ATOM 2301 O O . VAL A 1 291 ? 8.626 -31.769 11.359 1.00 89.69 291 VAL A O 1
ATOM 2304 N N . ALA A 1 292 ? 6.924 -32.740 10.255 1.00 88.62 292 ALA A N 1
ATOM 2305 C CA . ALA A 1 292 ? 6.218 -31.512 9.873 1.00 88.62 292 ALA A CA 1
ATOM 2306 C C . ALA A 1 292 ? 6.087 -30.504 11.023 1.00 88.62 292 ALA A C 1
ATOM 2308 O O . ALA A 1 292 ? 6.382 -29.324 10.857 1.00 88.62 292 ALA A O 1
ATOM 2309 N N . SER A 1 293 ? 5.676 -30.976 12.205 1.00 88.25 293 SER A N 1
ATOM 2310 C CA . SER A 1 293 ? 5.469 -30.132 13.385 1.00 88.25 293 SER A CA 1
ATOM 2311 C C . SER A 1 293 ? 6.759 -29.473 13.872 1.00 88.25 293 SER A C 1
ATOM 2313 O O . SER A 1 293 ? 6.748 -28.296 14.217 1.00 88.25 293 SER A O 1
ATOM 2315 N N . TRP A 1 294 ? 7.877 -30.204 13.856 1.00 91.12 294 TRP A N 1
ATOM 2316 C CA . TRP A 1 294 ? 9.183 -29.668 14.231 1.00 91.12 294 TRP A CA 1
ATOM 2317 C C . TRP A 1 294 ? 9.689 -28.652 13.205 1.00 91.12 294 TRP A C 1
ATOM 2319 O O . TRP A 1 294 ? 10.195 -27.603 13.596 1.00 91.12 294 TRP A O 1
ATOM 2329 N N . ILE A 1 295 ? 9.505 -28.921 11.906 1.00 87.69 295 ILE A N 1
ATOM 2330 C CA . ILE A 1 295 ? 9.876 -27.982 10.839 1.00 87.69 295 ILE A CA 1
ATOM 2331 C C . ILE A 1 295 ? 9.057 -26.693 10.958 1.00 87.69 295 ILE A C 1
ATOM 2333 O O . ILE A 1 295 ? 9.650 -25.620 11.016 1.00 87.69 295 ILE A O 1
ATOM 2337 N N . LYS A 1 296 ? 7.720 -26.782 11.049 1.00 86.75 296 LYS A N 1
ATOM 2338 C CA . LYS A 1 296 ? 6.850 -25.601 11.189 1.00 86.75 296 LYS A CA 1
ATOM 2339 C C . LYS A 1 296 ? 7.213 -24.791 12.435 1.00 86.75 296 LYS A C 1
ATOM 2341 O O . LYS A 1 296 ? 7.480 -23.606 12.299 1.00 86.75 296 LYS A O 1
ATOM 2346 N N . SER A 1 297 ? 7.335 -25.434 13.602 1.00 87.62 297 SER A N 1
ATOM 2347 C CA . SER A 1 297 ? 7.733 -24.756 14.849 1.00 87.62 297 SER A CA 1
ATOM 2348 C C . SER A 1 297 ? 9.082 -24.055 14.711 1.00 87.62 297 SER A C 1
ATOM 2350 O O . SER A 1 297 ? 9.207 -22.902 15.091 1.00 87.62 297 SER A O 1
ATOM 2352 N N . THR A 1 298 ? 10.079 -24.720 14.122 1.00 88.94 298 THR A N 1
ATOM 2353 C CA . THR A 1 298 ? 11.414 -24.135 13.947 1.00 88.94 298 THR A CA 1
ATOM 2354 C C . THR A 1 298 ? 11.366 -22.925 13.017 1.00 88.94 298 THR A C 1
ATOM 2356 O O . THR A 1 298 ? 11.963 -21.895 13.306 1.00 88.94 298 THR A O 1
ATOM 2359 N N . LEU A 1 299 ? 10.646 -23.022 11.896 1.00 84.94 299 LEU A N 1
ATOM 2360 C CA . LEU A 1 299 ? 10.524 -21.901 10.968 1.00 84.94 299 LEU A CA 1
ATOM 2361 C C . LEU A 1 299 ? 9.708 -20.744 11.568 1.00 84.94 299 LEU A C 1
ATOM 2363 O O . LEU A 1 299 ? 9.982 -19.592 11.243 1.00 84.94 299 LEU A O 1
ATOM 2367 N N . GLU A 1 300 ? 8.728 -21.017 12.430 1.00 84.06 300 GLU A N 1
ATOM 2368 C CA . GLU A 1 300 ? 7.987 -19.990 13.176 1.00 84.06 300 GLU A CA 1
ATOM 2369 C C . GLU A 1 300 ? 8.884 -19.298 14.209 1.00 84.06 300 GLU A C 1
ATOM 2371 O O . GLU A 1 300 ? 8.935 -18.067 14.238 1.00 84.06 300 GLU A O 1
ATOM 2376 N N . ASP A 1 301 ? 9.640 -20.072 14.994 1.00 82.12 301 ASP A N 1
ATOM 2377 C CA . ASP A 1 301 ? 10.571 -19.575 16.016 1.00 82.12 301 ASP A CA 1
ATOM 2378 C C . ASP A 1 301 ? 11.672 -18.694 15.402 1.00 82.12 301 ASP A C 1
ATOM 2380 O O . ASP A 1 301 ? 12.034 -17.654 15.955 1.00 82.12 301 ASP A O 1
ATOM 2384 N N . GLU A 1 302 ? 12.162 -19.074 14.221 1.00 80.75 302 GLU A N 1
ATOM 2385 C CA . GLU A 1 302 ? 13.159 -18.320 13.452 1.00 80.75 302 GLU A CA 1
ATOM 2386 C C . GLU A 1 302 ? 12.541 -17.185 12.607 1.00 80.75 302 GLU A C 1
ATOM 2388 O O . GLU A 1 302 ? 13.251 -16.426 11.946 1.00 80.75 302 GLU A O 1
ATOM 2393 N N . GLY A 1 303 ? 11.212 -17.038 12.610 1.00 69.94 303 GLY A N 1
ATOM 2394 C CA . GLY A 1 303 ? 10.514 -15.968 11.900 1.00 69.94 303 GLY A CA 1
ATOM 2395 C C . GLY A 1 303 ? 10.536 -16.090 10.371 1.00 69.94 303 GLY A C 1
ATOM 2396 O O . GLY A 1 303 ? 10.411 -15.073 9.685 1.00 69.94 303 GLY A O 1
ATOM 2397 N N . TYR A 1 304 ? 10.677 -17.306 9.839 1.00 71.00 304 TYR A N 1
ATOM 2398 C CA . TYR A 1 304 ? 10.539 -17.651 8.416 1.00 71.00 304 TYR A CA 1
ATOM 2399 C C . TYR A 1 304 ? 9.141 -18.162 8.045 1.00 71.00 304 TYR A C 1
ATOM 2401 O O . TYR A 1 304 ? 8.827 -18.286 6.862 1.00 71.00 304 TYR A O 1
ATOM 2409 N N . TRP A 1 305 ? 8.305 -18.459 9.037 1.00 71.12 305 TRP A N 1
ATOM 2410 C CA . TRP A 1 305 ? 6.964 -19.012 8.862 1.00 71.12 305 TRP A CA 1
ATOM 2411 C C . TRP A 1 305 ? 5.933 -18.237 9.678 1.00 71.12 305 TRP A C 1
ATOM 2413 O O . TRP A 1 305 ? 6.280 -17.537 10.630 1.00 71.12 305 TRP A O 1
ATOM 2423 N N . GLY A 1 306 ? 4.668 -18.326 9.275 1.00 64.00 306 GLY 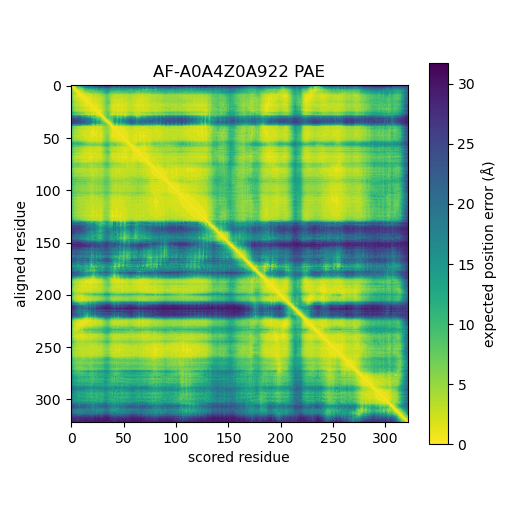A N 1
ATOM 2424 C CA . GLY A 1 306 ? 3.553 -17.608 9.890 1.00 64.00 306 GLY A CA 1
ATOM 2425 C C . GLY A 1 306 ? 2.995 -16.477 9.021 1.00 64.00 306 GLY A C 1
ATOM 2426 O O . GLY A 1 306 ? 3.431 -16.243 7.898 1.00 64.00 306 GLY A O 1
ATOM 2427 N N . TYR A 1 307 ? 1.997 -15.777 9.559 1.00 51.44 307 TYR A N 1
ATOM 2428 C CA . TYR A 1 307 ? 1.078 -14.915 8.803 1.00 51.44 307 TYR A CA 1
ATOM 2429 C C . TYR A 1 307 ? 1.729 -13.791 7.974 1.00 51.44 307 TYR A C 1
ATOM 2431 O O . TYR A 1 307 ? 1.179 -13.434 6.935 1.00 51.44 307 TYR A O 1
ATOM 2439 N N . ASP A 1 308 ? 2.892 -13.277 8.387 1.00 51.00 308 ASP A N 1
ATOM 2440 C CA . ASP A 1 308 ? 3.615 -12.197 7.692 1.00 51.00 308 ASP A CA 1
ATOM 2441 C C . ASP A 1 308 ? 4.803 -12.696 6.840 1.00 51.00 308 ASP A C 1
ATOM 2443 O O . ASP A 1 308 ? 5.516 -11.894 6.232 1.00 51.00 308 ASP A O 1
ATOM 2447 N N . ASN A 1 309 ? 5.047 -14.012 6.786 1.00 52.59 309 ASN A N 1
ATOM 2448 C CA . ASN A 1 309 ? 6.189 -14.597 6.085 1.00 52.59 309 ASN A CA 1
ATOM 2449 C C . ASN A 1 309 ? 5.729 -15.571 5.005 1.00 52.59 309 ASN A C 1
ATOM 2451 O O . ASN A 1 309 ? 5.367 -16.717 5.257 1.00 52.59 309 ASN A O 1
ATOM 2455 N N . THR A 1 310 ? 5.781 -15.098 3.767 1.00 57.91 310 THR A N 1
ATOM 2456 C CA . THR A 1 310 ? 5.645 -15.948 2.587 1.00 57.91 310 THR A CA 1
ATOM 2457 C C . THR A 1 310 ? 7.027 -16.455 2.190 1.00 57.91 310 THR A C 1
ATOM 2459 O O . THR A 1 310 ? 7.957 -15.655 2.081 1.00 57.91 310 THR A O 1
ATOM 2462 N N . LEU A 1 311 ? 7.174 -17.761 1.959 1.00 57.22 311 LEU A N 1
ATOM 2463 C CA . LEU A 1 311 ? 8.406 -18.303 1.385 1.00 57.22 311 LEU A CA 1
ATOM 2464 C C . LEU A 1 311 ? 8.443 -17.960 -0.103 1.00 57.22 311 LEU A C 1
ATOM 2466 O O . LEU A 1 311 ? 7.585 -18.391 -0.873 1.00 57.22 311 LEU A O 1
ATOM 2470 N N . ARG A 1 312 ? 9.438 -17.167 -0.494 1.00 58.03 312 ARG A N 1
ATOM 2471 C CA . ARG A 1 312 ? 9.591 -16.684 -1.865 1.00 58.03 312 ARG A CA 1
ATOM 2472 C C . ARG A 1 312 ? 10.883 -17.214 -2.455 1.00 58.03 312 ARG A C 1
ATOM 2474 O O . ARG A 1 312 ? 11.926 -17.186 -1.804 1.00 58.03 312 ARG A O 1
ATOM 2481 N N . TYR A 1 313 ? 10.802 -17.676 -3.693 1.00 50.41 313 TYR A N 1
ATOM 2482 C CA . TYR A 1 313 ? 11.966 -17.956 -4.514 1.00 50.41 313 TYR A CA 1
ATOM 2483 C C . TYR A 1 313 ? 12.166 -16.778 -5.465 1.00 50.41 313 TYR A C 1
ATOM 2485 O O . TYR A 1 313 ? 11.280 -16.466 -6.260 1.00 50.41 313 TYR A O 1
ATOM 2493 N N . VAL A 1 314 ? 13.310 -16.102 -5.377 1.00 54.22 314 VAL A N 1
ATOM 2494 C CA . VAL A 1 314 ? 13.697 -15.107 -6.383 1.00 54.22 314 VAL A CA 1
ATOM 2495 C C . VAL A 1 314 ? 14.280 -15.873 -7.560 1.00 54.22 314 VAL A C 1
ATOM 2497 O O . VAL A 1 314 ? 15.210 -16.660 -7.369 1.00 54.22 314 VAL A O 1
ATOM 2500 N N . ILE A 1 315 ? 13.753 -15.651 -8.767 1.00 51.03 315 ILE A N 1
ATOM 2501 C CA . ILE A 1 315 ? 14.350 -16.201 -9.986 1.00 51.03 315 ILE A CA 1
ATOM 2502 C C . ILE A 1 315 ? 15.679 -15.472 -10.220 1.00 51.03 315 ILE A C 1
ATOM 2504 O O . ILE A 1 315 ? 15.757 -14.471 -10.923 1.00 51.03 315 ILE A O 1
ATOM 2508 N N . LEU A 1 316 ? 16.746 -15.959 -9.592 1.00 40.62 316 LEU A N 1
ATOM 2509 C CA . LEU A 1 316 ? 18.111 -15.627 -9.968 1.00 40.62 316 LEU A CA 1
ATOM 2510 C C . LEU A 1 316 ? 18.551 -16.688 -10.969 1.00 40.62 316 LEU A C 1
ATOM 2512 O O . LEU A 1 316 ? 19.135 -17.705 -10.597 1.00 40.62 316 LEU A O 1
ATOM 2516 N N . LEU A 1 317 ? 18.254 -16.472 -12.250 1.00 39.66 317 LEU A N 1
ATOM 2517 C CA . LEU A 1 317 ? 19.035 -17.152 -13.271 1.00 39.66 317 LEU A CA 1
ATOM 2518 C C . LEU A 1 317 ? 20.429 -16.531 -13.198 1.00 39.66 317 LEU A C 1
ATOM 2520 O O . LEU A 1 317 ? 20.633 -15.394 -13.623 1.00 39.66 317 LEU A O 1
ATOM 2524 N N . GLU A 1 318 ? 21.381 -17.250 -12.594 1.00 36.28 318 GLU A N 1
ATOM 2525 C CA . GLU A 1 318 ? 22.794 -16.956 -12.795 1.00 36.28 318 GLU A CA 1
ATOM 2526 C C . GLU A 1 318 ? 23.007 -16.920 -14.305 1.00 36.28 318 GLU A C 1
ATOM 2528 O O . GLU A 1 318 ? 22.996 -17.950 -14.982 1.00 36.28 318 GLU A O 1
ATOM 2533 N N . ALA A 1 319 ? 23.159 -15.712 -14.844 1.00 35.31 319 ALA A N 1
ATOM 2534 C CA . ALA A 1 319 ? 23.687 -15.510 -16.172 1.00 35.31 319 ALA A CA 1
ATOM 2535 C C . ALA A 1 319 ? 25.125 -16.038 -16.145 1.00 35.31 319 ALA A C 1
ATOM 2537 O O . ALA A 1 319 ? 26.085 -15.291 -15.937 1.00 35.31 319 ALA A O 1
ATOM 2538 N N . HIS A 1 320 ? 25.277 -17.351 -16.316 1.00 33.47 320 HIS A N 1
ATOM 2539 C CA . HIS A 1 320 ? 26.525 -17.951 -16.725 1.00 33.47 320 HIS A CA 1
ATOM 2540 C C . HIS A 1 320 ? 26.872 -17.325 -18.072 1.00 33.47 320 HIS A C 1
ATOM 2542 O O . HIS A 1 320 ? 26.404 -17.745 -19.127 1.00 33.47 320 HIS A O 1
ATOM 2548 N N . ARG A 1 321 ? 27.689 -16.270 -18.008 1.00 34.59 321 ARG A N 1
ATOM 2549 C CA . ARG A 1 321 ? 28.533 -15.841 -19.114 1.00 34.59 321 ARG A CA 1
ATOM 2550 C C . ARG A 1 321 ? 29.320 -17.067 -19.577 1.00 34.59 321 ARG A C 1
ATOM 2552 O O . ARG A 1 321 ? 30.230 -17.506 -18.872 1.00 34.59 321 ARG A O 1
ATOM 2559 N N . ILE A 1 322 ? 28.952 -17.591 -20.741 1.00 33.97 322 ILE A N 1
ATOM 2560 C CA . ILE A 1 322 ? 29.848 -18.317 -21.642 1.00 33.97 322 ILE A CA 1
ATOM 2561 C C . ILE A 1 322 ? 30.129 -17.375 -22.806 1.00 33.97 322 ILE A C 1
ATOM 2563 O O . ILE A 1 322 ? 29.150 -16.794 -23.327 1.00 33.97 322 ILE A O 1
#

Organism: NCBI:txid135208